Protein AF-A0A2C9LWA5-F1 (afdb_monomer_lite)

pLDDT: mean 80.56, std 20.12, range [30.98, 97.69]

Radius of gyration: 19.28 Å; chains: 1; bounding box: 45×42×67 Å

Secondary structure (DSSP, 8-state):
------------TTHHHHHHHHHHHHHHHHH-TT--HHHHHHH-TTS-HHHHHHHHHHHHHHHHS---TTSPPTHHHHTTHHHHHHHHHHHHHHHHHHHHTT---------S-S-SHHHHHHHHHHHHHHHHHHHHHHHH-HHHHH--TT--HHHHHHHHHHHHHHHHHHHT-TT-HHHHHHHH-

Organism: Biomphalaria glabrata (NCBI:txid6526)

Structure (mmCIF, N/CA/C/O backbone):
data_AF-A0A2C9LWA5-F1
#
_entry.id   AF-A0A2C9LWA5-F1
#
loop_
_atom_site.group_PDB
_atom_site.id
_atom_site.type_symbol
_atom_site.label_atom_id
_atom_site.label_alt_id
_atom_site.label_comp_id
_atom_site.label_asym_id
_atom_site.label_entity_id
_atom_site.label_seq_id
_atom_site.pdbx_PDB_ins_code
_atom_site.Cartn_x
_atom_site.Cartn_y
_atom_site.Cartn_z
_atom_site.occupancy
_atom_site.B_iso_or_equiv
_atom_site.auth_seq_id
_atom_site.auth_comp_id
_atom_site.auth_asym_id
_atom_site.auth_atom_id
_atom_site.pdbx_PDB_model_num
ATOM 1 N N . MET A 1 1 ? -8.839 -7.187 -39.872 1.00 33.75 1 MET A N 1
ATOM 2 C CA . MET A 1 1 ? -8.701 -5.792 -39.398 1.00 33.75 1 MET A CA 1
ATOM 3 C C . MET A 1 1 ? -9.493 -5.657 -38.113 1.00 33.75 1 MET A C 1
ATOM 5 O O . MET A 1 1 ? -10.688 -5.922 -38.116 1.00 33.75 1 MET A O 1
ATOM 9 N N . ALA A 1 2 ? -8.786 -5.417 -37.011 1.00 31.48 2 ALA A N 1
ATOM 10 C CA . ALA A 1 2 ? -9.316 -5.485 -35.656 1.00 31.48 2 ALA A CA 1
ATOM 11 C C . ALA A 1 2 ? -10.256 -4.311 -35.344 1.00 31.48 2 ALA A C 1
ATOM 13 O O . ALA A 1 2 ? -10.046 -3.185 -35.784 1.00 31.48 2 ALA A O 1
ATOM 14 N N . ASN A 1 3 ? -11.299 -4.634 -34.588 1.00 30.98 3 ASN A N 1
ATOM 15 C CA . ASN A 1 3 ? -12.428 -3.797 -34.212 1.00 30.98 3 ASN A CA 1
ATOM 16 C C . ASN A 1 3 ? -12.029 -2.914 -33.013 1.00 30.98 3 ASN A C 1
ATOM 18 O O . ASN A 1 3 ? -12.022 -3.383 -31.878 1.00 30.98 3 ASN A O 1
ATOM 22 N N . SER A 1 4 ? -11.681 -1.648 -33.239 1.00 36.31 4 SER A N 1
ATOM 23 C CA . SER A 1 4 ? -11.477 -0.655 -32.177 1.00 36.31 4 SER A CA 1
ATOM 24 C C . SER A 1 4 ? -12.795 0.054 -31.850 1.00 36.31 4 SER A C 1
ATOM 26 O O . SER A 1 4 ? -12.988 1.233 -32.131 1.00 36.31 4 SER A O 1
ATOM 28 N N . LYS A 1 5 ? -13.721 -0.669 -31.210 1.00 35.06 5 LYS A N 1
ATOM 29 C CA . LYS A 1 5 ? -14.805 -0.032 -30.451 1.00 35.06 5 LYS A CA 1
ATOM 30 C C . LYS A 1 5 ? -14.264 0.347 -29.075 1.00 35.06 5 LYS A C 1
ATOM 32 O O . LYS A 1 5 ? -14.350 -0.424 -28.125 1.00 35.06 5 LYS A O 1
ATOM 37 N N . LEU A 1 6 ? -13.672 1.539 -28.998 1.00 32.84 6 LEU A N 1
ATOM 38 C CA . LEU A 1 6 ? -13.441 2.246 -27.741 1.00 32.84 6 LEU A CA 1
ATOM 39 C C . LEU A 1 6 ? -14.805 2.470 -27.077 1.00 32.84 6 LEU A C 1
ATOM 41 O O . LEU A 1 6 ? -15.623 3.258 -27.549 1.00 32.84 6 LEU A O 1
ATOM 45 N N . PHE A 1 7 ? -15.066 1.715 -26.012 1.00 36.50 7 PHE A N 1
ATOM 46 C CA . PHE A 1 7 ? -16.226 1.883 -25.148 1.00 36.50 7 PHE A CA 1
ATOM 47 C C . PHE A 1 7 ? -16.114 3.219 -24.403 1.00 36.50 7 PHE A C 1
ATOM 49 O O . PHE A 1 7 ? -15.592 3.292 -23.297 1.00 36.50 7 PHE A O 1
ATOM 56 N N . LEU A 1 8 ? -16.627 4.285 -25.012 1.00 46.03 8 LEU A N 1
ATOM 57 C CA . LEU A 1 8 ? -17.006 5.506 -24.310 1.00 46.03 8 LEU A CA 1
ATOM 58 C C . LEU A 1 8 ? -18.378 5.263 -23.671 1.00 46.03 8 LEU A C 1
ATOM 60 O O . LEU A 1 8 ? -19.398 5.269 -24.363 1.00 46.03 8 LEU A O 1
ATOM 64 N N . LYS A 1 9 ? -18.421 5.019 -22.358 1.00 37.00 9 LYS A N 1
ATOM 65 C CA . LYS A 1 9 ? -19.678 4.958 -21.601 1.00 37.00 9 LYS A CA 1
ATOM 66 C C . LYS A 1 9 ? -19.566 5.709 -20.275 1.00 37.00 9 LYS A C 1
ATOM 68 O O . LYS A 1 9 ? -19.108 5.126 -19.310 1.00 37.00 9 LYS A O 1
ATOM 73 N N . GLY A 1 10 ? -20.078 6.947 -20.294 1.00 34.25 10 GLY A N 1
ATOM 74 C CA . GLY A 1 10 ? -20.896 7.617 -19.264 1.00 34.25 10 GLY A CA 1
ATOM 75 C C . GLY A 1 10 ? -20.340 7.816 -17.839 1.00 34.25 10 GLY A C 1
ATOM 76 O O . GLY A 1 10 ? -19.573 7.003 -17.349 1.00 34.25 10 GLY A O 1
ATOM 77 N N . PRO A 1 11 ? -20.765 8.879 -17.126 1.00 40.34 11 PRO A N 1
ATOM 78 C CA . PRO A 1 11 ? -20.136 9.329 -15.888 1.00 40.34 11 PRO A CA 1
ATOM 79 C C . PRO A 1 11 ? -20.491 8.417 -14.704 1.00 40.34 11 PRO A C 1
ATOM 81 O O . PRO A 1 11 ? -21.537 8.562 -14.077 1.00 40.34 11 PRO A O 1
ATOM 84 N N . GLY A 1 12 ? -19.584 7.498 -14.381 1.00 41.00 12 GLY A N 1
ATOM 85 C CA . GLY A 1 12 ? -19.463 6.854 -13.072 1.00 41.00 12 GLY A CA 1
ATOM 86 C C . GLY A 1 12 ? -18.219 7.383 -12.355 1.00 41.00 12 GLY A C 1
ATOM 87 O O . GLY A 1 12 ? -17.298 6.617 -12.100 1.00 41.00 12 GLY A O 1
ATOM 88 N N . VAL A 1 13 ? -18.193 8.694 -12.082 1.00 46.22 13 VAL A N 1
ATOM 89 C CA . VAL A 1 13 ? -17.037 9.560 -11.700 1.00 46.22 13 VAL A CA 1
ATOM 90 C C . VAL A 1 13 ? -16.391 9.222 -10.333 1.00 46.22 13 VAL A C 1
ATOM 92 O O . VAL A 1 13 ? -15.672 10.010 -9.736 1.00 46.22 13 VAL A O 1
ATOM 95 N N . GLY A 1 14 ? -16.675 8.046 -9.777 1.00 56.12 14 GLY A N 1
ATOM 96 C CA . GLY A 1 14 ? -16.082 7.586 -8.522 1.00 56.12 14 GLY A CA 1
ATOM 97 C C . GLY A 1 14 ? -15.088 6.459 -8.750 1.00 56.12 14 GLY A C 1
ATOM 98 O O . GLY A 1 14 ? -13.904 6.613 -8.505 1.00 56.12 14 GLY A O 1
ATOM 99 N N . THR A 1 15 ? -15.573 5.303 -9.200 1.00 57.12 15 THR A N 1
ATOM 100 C CA . THR A 1 15 ? -14.810 4.045 -9.197 1.00 57.12 15 THR A CA 1
ATOM 101 C C . THR A 1 15 ? -14.020 3.783 -10.476 1.00 57.12 15 THR A C 1
ATOM 103 O O . THR A 1 15 ? -12.902 3.286 -10.383 1.00 57.12 15 THR A O 1
ATOM 106 N N . GLN A 1 16 ? -14.542 4.161 -11.651 1.00 60.94 16 GLN A N 1
ATOM 107 C CA . GLN A 1 16 ? -13.829 3.976 -12.927 1.00 60.94 16 GLN A CA 1
ATOM 108 C C . GLN A 1 16 ? -12.529 4.781 -12.999 1.00 60.94 16 GLN A C 1
ATOM 110 O O . GLN A 1 16 ? -11.557 4.329 -13.603 1.00 60.94 16 GLN A O 1
ATOM 115 N N . ASP A 1 17 ? -12.497 5.947 -12.354 1.00 81.69 17 ASP A N 1
ATOM 116 C CA . ASP A 1 17 ? -11.309 6.791 -12.337 1.00 81.69 17 ASP A CA 1
ATOM 117 C C . ASP A 1 17 ? -10.190 6.130 -11.513 1.00 81.69 17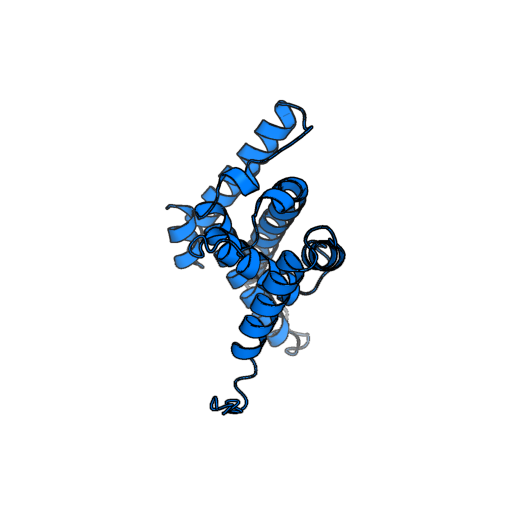 ASP A C 1
ATOM 119 O O . ASP A 1 17 ? -9.044 6.082 -11.958 1.00 81.69 17 ASP A O 1
ATOM 123 N N . TYR A 1 18 ? -10.509 5.522 -10.361 1.00 87.44 18 TYR A N 1
ATOM 124 C CA . TYR A 1 18 ? -9.512 4.818 -9.543 1.00 87.44 18 TYR A CA 1
ATOM 125 C C . TYR A 1 18 ? -8.882 3.626 -10.260 1.00 87.44 18 TYR A C 1
ATOM 127 O O . TYR A 1 18 ? -7.664 3.473 -10.181 1.00 87.44 18 TYR A O 1
ATOM 135 N N . ASP A 1 19 ? -9.665 2.820 -10.982 1.00 91.19 19 ASP A N 1
ATOM 136 C CA . ASP A 1 19 ? -9.131 1.689 -11.751 1.00 91.19 19 ASP A CA 1
ATOM 137 C C . ASP A 1 19 ? -8.131 2.160 -12.814 1.00 91.19 19 ASP A C 1
ATOM 139 O O . ASP A 1 19 ? -7.043 1.592 -12.934 1.00 91.19 19 ASP A O 1
ATOM 143 N N . LEU A 1 20 ? -8.440 3.262 -13.508 1.00 93.69 20 LEU A N 1
ATOM 144 C CA . LEU A 1 20 ? -7.529 3.879 -14.471 1.00 93.69 20 LEU A CA 1
ATOM 145 C C . LEU A 1 20 ? -6.237 4.373 -13.802 1.00 93.69 20 LEU A C 1
ATOM 147 O O . LEU A 1 20 ? -5.149 4.163 -14.340 1.00 93.69 20 LEU A O 1
ATOM 151 N N . TYR A 1 21 ? -6.323 5.010 -12.631 1.00 94.00 21 TYR A N 1
ATOM 152 C CA . TYR A 1 21 ? -5.132 5.449 -11.895 1.00 94.00 21 TYR A CA 1
ATOM 153 C C . TYR A 1 21 ? -4.291 4.272 -11.391 1.00 94.00 21 TYR A C 1
ATOM 155 O O . TYR A 1 21 ? -3.061 4.344 -11.428 1.00 94.00 21 TYR A O 1
ATOM 163 N N . ILE A 1 22 ? -4.928 3.178 -10.968 1.00 95.31 22 ILE A N 1
ATOM 164 C CA . ILE A 1 22 ? -4.253 1.937 -10.573 1.00 95.31 22 ILE A CA 1
ATOM 165 C C . ILE A 1 22 ? -3.541 1.321 -11.784 1.00 95.31 22 ILE A C 1
ATOM 167 O O . ILE A 1 22 ? -2.352 1.012 -11.697 1.00 95.31 22 ILE A O 1
ATOM 171 N N . ASP A 1 23 ? -4.224 1.192 -12.924 1.00 93.00 23 ASP A N 1
ATOM 172 C CA . ASP A 1 23 ? -3.640 0.712 -14.184 1.00 93.00 23 ASP A CA 1
ATOM 173 C C . ASP A 1 23 ? -2.462 1.581 -14.634 1.00 93.00 23 ASP A C 1
ATOM 175 O O . ASP A 1 23 ? -1.420 1.063 -15.053 1.00 93.00 23 ASP A O 1
ATOM 179 N N . CYS A 1 24 ? -2.601 2.901 -14.505 1.00 93.31 24 CYS A N 1
ATOM 180 C CA . CYS A 1 24 ? -1.549 3.863 -14.804 1.00 93.31 24 CYS A CA 1
ATOM 181 C C . CYS A 1 24 ? -0.339 3.658 -13.887 1.00 93.31 24 CYS A C 1
ATOM 183 O O . CYS A 1 24 ? 0.782 3.536 -14.379 1.00 93.31 24 CYS A O 1
ATOM 185 N N . PHE A 1 25 ? -0.545 3.526 -12.573 1.00 94.69 25 PHE A N 1
ATOM 186 C CA . PHE A 1 25 ? 0.541 3.285 -11.623 1.00 94.69 25 PHE A CA 1
ATOM 187 C C . PHE A 1 25 ? 1.291 1.987 -11.942 1.00 94.69 25 PHE A C 1
ATOM 189 O O . PHE A 1 25 ? 2.519 1.994 -12.042 1.00 94.69 25 PHE A O 1
ATOM 196 N N . VAL A 1 26 ? 0.570 0.879 -12.147 1.00 93.56 26 VAL A N 1
ATOM 197 C CA . VAL A 1 26 ? 1.176 -0.418 -12.496 1.00 93.56 26 VAL A CA 1
ATOM 198 C C . VAL A 1 26 ? 1.953 -0.318 -13.811 1.00 93.56 26 VAL A C 1
ATOM 200 O O . VAL A 1 26 ? 3.059 -0.851 -13.920 1.00 93.56 26 VAL A O 1
ATOM 203 N N . SER A 1 27 ? 1.413 0.404 -14.795 1.00 91.94 27 SER A N 1
ATOM 204 C CA . SER A 1 27 ? 2.078 0.638 -16.080 1.00 91.94 27 SER A CA 1
ATOM 205 C C . SER A 1 27 ? 3.360 1.456 -15.920 1.00 91.94 27 SER A C 1
ATOM 207 O O . SER A 1 27 ? 4.395 1.059 -16.451 1.00 91.94 27 SER A O 1
ATOM 209 N N . CYS A 1 28 ? 3.336 2.543 -15.145 1.00 90.88 28 CYS A N 1
ATOM 210 C CA . CYS A 1 28 ? 4.520 3.346 -14.827 1.00 90.88 28 CYS A CA 1
ATOM 211 C C . CYS A 1 28 ? 5.584 2.513 -14.104 1.00 90.88 28 CYS A C 1
ATOM 213 O O . CYS A 1 28 ? 6.757 2.549 -14.465 1.00 90.88 28 CYS A O 1
ATOM 215 N N . PHE A 1 29 ? 5.172 1.701 -13.132 1.00 90.62 29 PHE A N 1
ATOM 216 C CA . PHE A 1 29 ? 6.074 0.827 -12.390 1.00 90.62 29 PHE A CA 1
ATOM 217 C C . PHE A 1 29 ? 6.709 -0.253 -13.283 1.00 90.62 29 PHE A C 1
ATOM 219 O O . PHE A 1 29 ? 7.866 -0.621 -13.099 1.00 90.62 29 PHE A O 1
ATOM 226 N N . ARG A 1 30 ? 5.977 -0.725 -14.299 1.00 89.25 30 ARG A N 1
ATOM 227 C CA . ARG A 1 30 ? 6.470 -1.676 -15.302 1.00 89.25 30 ARG A CA 1
ATOM 228 C C . ARG A 1 30 ? 7.420 -1.039 -16.320 1.00 89.25 30 ARG A C 1
ATOM 230 O O . ARG A 1 30 ? 8.431 -1.646 -16.654 1.00 89.25 30 ARG A O 1
ATOM 237 N N . ILE A 1 31 ? 7.078 0.132 -16.859 1.00 90.44 31 ILE A N 1
ATOM 238 C CA . ILE A 1 31 ? 7.835 0.784 -17.944 1.00 90.44 31 ILE A CA 1
ATOM 239 C C . ILE A 1 31 ? 9.087 1.472 -17.394 1.00 90.44 31 ILE A C 1
ATOM 241 O O . ILE A 1 31 ? 10.145 1.425 -18.017 1.00 90.44 31 ILE A O 1
ATOM 245 N N . THR A 1 32 ? 8.983 2.092 -16.218 1.00 86.81 32 THR A N 1
ATOM 246 C CA . THR A 1 32 ? 10.071 2.844 -15.587 1.00 86.81 32 THR A CA 1
ATOM 247 C C . THR A 1 32 ? 10.312 2.376 -14.145 1.00 86.81 32 THR A C 1
ATOM 249 O O . THR A 1 32 ? 10.140 3.164 -13.218 1.00 86.81 32 THR A O 1
ATOM 252 N N . PRO A 1 33 ? 10.751 1.121 -13.922 1.00 81.50 33 PRO A N 1
ATOM 253 C CA . PRO A 1 33 ? 10.892 0.539 -12.579 1.00 81.50 33 PRO A CA 1
ATOM 254 C C . PRO A 1 33 ? 11.879 1.290 -11.674 1.00 81.50 33 PRO A C 1
ATOM 256 O O . PRO A 1 33 ? 11.752 1.285 -10.453 1.00 81.50 33 PRO A O 1
ATOM 259 N N . HIS A 1 34 ? 12.871 1.960 -12.262 1.00 82.81 34 HIS A N 1
ATOM 260 C CA . HIS A 1 34 ? 13.856 2.747 -11.517 1.00 82.81 34 HIS A CA 1
ATOM 261 C C . HIS A 1 34 ? 13.428 4.205 -11.298 1.00 82.81 34 HIS A C 1
ATOM 263 O O . HIS A 1 34 ? 14.016 4.893 -10.460 1.00 82.81 34 HIS A O 1
ATOM 269 N N . ASN A 1 35 ? 12.400 4.676 -12.015 1.00 86.94 35 ASN A N 1
ATOM 270 C CA . ASN A 1 35 ? 11.826 5.991 -11.776 1.00 86.94 35 ASN A CA 1
ATOM 271 C C . ASN A 1 35 ? 10.854 5.902 -10.595 1.00 86.94 35 ASN A C 1
ATOM 273 O O . ASN A 1 35 ? 9.729 5.423 -10.713 1.00 86.94 35 ASN A O 1
ATOM 277 N N . ASN A 1 36 ? 11.315 6.376 -9.442 1.00 87.00 36 ASN A N 1
ATOM 278 C CA . ASN A 1 36 ? 10.581 6.291 -8.186 1.00 87.00 36 ASN A CA 1
ATOM 279 C C . ASN A 1 36 ? 9.798 7.570 -7.855 1.00 87.00 36 ASN A C 1
ATOM 281 O O . ASN A 1 36 ? 9.313 7.694 -6.734 1.00 87.00 36 ASN A O 1
ATOM 285 N N . ASP A 1 37 ? 9.678 8.534 -8.768 1.00 90.12 37 ASP A N 1
ATOM 286 C CA . ASP A 1 37 ? 9.090 9.838 -8.437 1.00 90.12 37 ASP A CA 1
ATOM 287 C C . ASP A 1 37 ? 7.602 9.726 -8.091 1.00 90.12 37 ASP A C 1
ATOM 289 O O . ASP A 1 37 ? 7.168 10.232 -7.056 1.00 90.12 37 ASP A O 1
ATOM 293 N N . VAL A 1 38 ? 6.841 8.960 -8.879 1.00 90.38 38 VAL A N 1
ATOM 294 C CA . VAL A 1 38 ? 5.425 8.673 -8.588 1.00 90.38 38 VAL A CA 1
ATOM 295 C C . VAL A 1 38 ? 5.286 7.925 -7.259 1.00 90.38 38 VAL A C 1
ATOM 297 O O . VAL A 1 38 ? 4.448 8.276 -6.433 1.00 90.38 38 VAL A O 1
ATOM 300 N N . LEU A 1 39 ? 6.154 6.938 -7.011 1.00 92.31 39 LEU A N 1
ATOM 301 C CA . LEU A 1 39 ? 6.156 6.167 -5.768 1.00 92.31 39 LEU A CA 1
ATOM 302 C C . LEU A 1 39 ? 6.415 7.062 -4.545 1.00 92.31 39 LEU A C 1
ATOM 304 O O . LEU A 1 39 ? 5.686 6.969 -3.563 1.00 92.31 39 LEU A O 1
ATOM 308 N N . LYS A 1 40 ? 7.401 7.965 -4.614 1.00 93.19 40 LYS A N 1
ATOM 309 C CA . LYS A 1 40 ? 7.714 8.923 -3.538 1.00 93.19 40 LYS A CA 1
ATOM 310 C C . LYS A 1 40 ? 6.541 9.855 -3.246 1.00 93.19 40 LYS A C 1
ATOM 312 O O . LYS A 1 40 ? 6.244 10.107 -2.083 1.00 93.19 40 LYS A O 1
ATOM 317 N N . VAL A 1 41 ? 5.860 10.352 -4.283 1.00 94.25 41 VAL A N 1
ATOM 318 C CA . VAL A 1 41 ? 4.661 11.188 -4.113 1.00 94.25 41 VAL A CA 1
ATOM 319 C C . VAL A 1 41 ? 3.567 10.402 -3.399 1.00 94.25 41 VAL A C 1
ATOM 321 O O . VAL A 1 41 ? 2.995 10.894 -2.430 1.00 94.25 41 VAL A O 1
ATOM 324 N N . CYS A 1 42 ? 3.298 9.168 -3.823 1.00 94.44 42 CYS A N 1
ATOM 325 C CA . CYS A 1 42 ? 2.279 8.336 -3.192 1.00 94.44 42 CYS A CA 1
ATOM 326 C C . CYS A 1 42 ? 2.638 7.879 -1.768 1.00 94.44 42 CYS A C 1
ATOM 328 O O . CYS A 1 42 ? 1.728 7.601 -0.993 1.00 94.44 42 CYS A O 1
ATOM 330 N N . LEU A 1 43 ? 3.923 7.782 -1.416 1.00 94.75 43 LEU A N 1
ATOM 331 C CA . LEU A 1 43 ? 4.384 7.418 -0.069 1.00 94.75 43 LEU A CA 1
ATOM 332 C C . LEU A 1 43 ? 4.438 8.607 0.899 1.00 94.75 43 LEU A C 1
ATOM 334 O O . LEU A 1 43 ? 4.401 8.399 2.109 1.00 94.75 43 LEU A O 1
ATOM 338 N N . ASN A 1 44 ? 4.509 9.841 0.396 1.00 95.25 44 ASN A N 1
ATOM 339 C CA . ASN A 1 44 ? 4.591 11.036 1.232 1.00 95.25 44 ASN A CA 1
ATOM 340 C C . ASN A 1 44 ? 3.316 11.207 2.090 1.00 95.25 44 ASN A C 1
ATOM 342 O O . ASN A 1 44 ? 2.254 11.435 1.515 1.00 95.25 44 ASN A O 1
ATOM 346 N N . PRO A 1 45 ? 3.393 11.193 3.437 1.00 91.19 45 PRO A N 1
ATOM 347 C CA . PRO A 1 45 ? 2.221 11.288 4.320 1.00 91.19 45 PRO A CA 1
ATOM 348 C C . PRO A 1 45 ? 1.375 12.563 4.166 1.00 91.19 45 PRO A C 1
ATOM 350 O O . PRO A 1 45 ? 0.223 12.594 4.604 1.00 91.19 45 PRO A O 1
ATOM 353 N N . ALA A 1 46 ? 1.945 13.623 3.581 1.00 92.25 46 ALA A N 1
ATOM 354 C CA . ALA A 1 46 ? 1.250 14.879 3.295 1.00 92.25 46 ALA A CA 1
ATOM 355 C C . ALA A 1 46 ? 0.415 14.831 2.000 1.00 92.25 46 ALA A C 1
ATOM 357 O O . ALA A 1 46 ? -0.299 15.785 1.687 1.00 92.25 46 ALA A O 1
ATOM 358 N N . SER A 1 47 ? 0.516 13.748 1.230 1.00 93.31 47 SER A N 1
ATOM 359 C CA . SER A 1 47 ? -0.211 13.579 -0.021 1.00 93.31 47 SER A CA 1
ATOM 360 C C . SER A 1 47 ? -1.710 13.321 0.199 1.00 93.31 47 SER A C 1
ATOM 362 O O . SER A 1 47 ? -2.125 12.810 1.242 1.00 93.31 47 SER A O 1
ATOM 364 N N . PRO A 1 48 ? -2.560 13.642 -0.794 1.00 92.06 48 PRO A N 1
ATOM 365 C CA . PRO A 1 48 ? -3.972 13.277 -0.767 1.00 92.06 48 PRO A CA 1
ATOM 366 C C . PRO A 1 48 ? -4.205 11.769 -0.584 1.00 92.06 48 PRO A C 1
ATOM 368 O O . PRO A 1 48 ? -3.514 10.941 -1.181 1.00 92.06 48 PRO A O 1
ATOM 371 N N . SER A 1 49 ? -5.261 11.412 0.158 1.00 91.38 49 SER A N 1
ATOM 372 C CA . SER A 1 49 ? -5.675 10.022 0.428 1.00 91.38 49 SER A CA 1
ATOM 373 C C . SER A 1 49 ? -5.858 9.187 -0.844 1.00 91.38 49 SER A C 1
ATOM 375 O O . SER A 1 49 ? -5.519 8.007 -0.865 1.00 91.38 49 SER A O 1
ATOM 377 N N . MET A 1 50 ? -6.318 9.808 -1.929 1.00 92.62 50 MET A N 1
ATOM 378 C CA . MET A 1 50 ? -6.425 9.192 -3.252 1.00 92.62 50 MET A CA 1
ATOM 379 C C . MET A 1 50 ? -5.109 8.568 -3.737 1.00 92.62 50 MET A C 1
ATOM 381 O O . MET A 1 50 ? -5.119 7.455 -4.257 1.00 92.62 50 MET A O 1
ATOM 385 N N . TYR A 1 51 ? -3.969 9.238 -3.549 1.00 94.69 51 TYR A N 1
ATOM 386 C CA . TYR A 1 51 ? -2.676 8.709 -3.996 1.00 94.69 51 TYR A CA 1
ATOM 387 C C . TYR A 1 51 ? -2.229 7.512 -3.159 1.00 94.69 51 TYR A C 1
ATOM 389 O O . TYR A 1 51 ? -1.690 6.553 -3.710 1.00 94.69 51 TYR A O 1
ATOM 397 N N . HIS A 1 52 ? -2.507 7.531 -1.855 1.00 96.19 52 HIS A N 1
ATOM 398 C CA . HIS A 1 52 ? -2.281 6.384 -0.978 1.00 96.19 52 HIS A CA 1
ATOM 399 C C . HIS A 1 52 ? -3.159 5.197 -1.380 1.00 96.19 52 HIS A C 1
ATOM 401 O O . HIS A 1 52 ? -2.674 4.075 -1.495 1.00 96.19 52 HIS A O 1
ATOM 407 N N . TYR A 1 53 ? -4.438 5.448 -1.666 1.00 95.38 53 TYR A N 1
ATOM 408 C CA . TYR A 1 53 ? -5.370 4.417 -2.110 1.00 95.38 53 TYR A CA 1
ATOM 409 C C . TYR A 1 53 ? -4.910 3.744 -3.410 1.00 95.38 53 TYR A C 1
ATOM 411 O O . TYR A 1 53 ? -4.843 2.513 -3.467 1.00 95.38 53 TYR A O 1
ATOM 419 N N . VAL A 1 54 ? -4.549 4.543 -4.424 1.00 95.81 54 VAL A N 1
ATOM 420 C CA . VAL A 1 54 ? -4.045 4.051 -5.717 1.00 95.81 54 VAL A CA 1
ATOM 421 C C . VAL A 1 54 ? -2.774 3.229 -5.527 1.00 95.81 54 VAL A C 1
ATOM 423 O O . VAL A 1 54 ? -2.682 2.131 -6.071 1.00 95.81 54 VAL A O 1
ATOM 426 N N . LEU A 1 55 ? -1.826 3.713 -4.718 1.00 96.75 55 LEU A N 1
ATOM 427 C CA . LEU A 1 55 ? -0.586 2.996 -4.434 1.00 96.75 55 LEU A CA 1
ATOM 428 C C . LEU A 1 55 ? -0.855 1.620 -3.830 1.00 96.75 55 LEU A C 1
ATOM 430 O O . LEU A 1 55 ? -0.396 0.618 -4.368 1.00 96.75 55 LEU A O 1
ATOM 434 N N . VAL A 1 56 ? -1.600 1.554 -2.727 1.00 97.38 56 VAL A N 1
ATOM 435 C CA . VAL A 1 56 ? -1.808 0.295 -1.997 1.00 97.38 56 VAL A CA 1
ATOM 436 C C . VAL A 1 56 ? -2.545 -0.727 -2.868 1.00 97.38 56 VAL A C 1
ATOM 438 O O . VAL A 1 56 ? -2.158 -1.896 -2.906 1.00 97.38 56 VAL A O 1
ATOM 441 N N . ASN A 1 57 ? -3.550 -0.286 -3.632 1.00 97.00 57 ASN A N 1
ATOM 442 C CA . ASN A 1 57 ? -4.263 -1.146 -4.579 1.00 97.00 57 ASN A CA 1
ATOM 443 C C . ASN A 1 57 ? -3.362 -1.634 -5.717 1.00 97.00 57 ASN A C 1
ATOM 445 O O . ASN A 1 57 ? -3.384 -2.819 -6.055 1.00 97.00 57 ASN A O 1
ATOM 449 N N . ALA A 1 58 ? -2.545 -0.750 -6.293 1.00 95.94 58 ALA A N 1
ATOM 450 C CA . ALA A 1 58 ? -1.604 -1.117 -7.342 1.00 95.94 58 ALA A CA 1
ATOM 451 C C . ALA A 1 58 ? -0.574 -2.137 -6.842 1.00 95.94 58 ALA A C 1
ATOM 453 O O . ALA A 1 58 ? -0.351 -3.145 -7.507 1.00 95.94 58 ALA A O 1
ATOM 454 N N . LEU A 1 59 ? -0.006 -1.939 -5.648 1.00 96.50 59 LEU A N 1
ATOM 455 C CA . LEU A 1 59 ? 0.925 -2.890 -5.035 1.00 96.50 59 LEU A CA 1
ATOM 456 C C . LEU A 1 59 ? 0.270 -4.248 -4.776 1.00 96.50 59 LEU A C 1
ATOM 458 O O . LEU A 1 59 ? 0.830 -5.282 -5.140 1.00 96.50 59 LEU A O 1
ATOM 462 N N . HIS A 1 60 ? -0.943 -4.254 -4.219 1.00 96.81 60 HIS A N 1
ATOM 463 C CA . HIS A 1 60 ? -1.691 -5.488 -3.996 1.00 96.81 60 HIS A CA 1
ATOM 464 C C . HIS A 1 60 ? -1.941 -6.225 -5.318 1.00 96.81 60 HIS A C 1
ATOM 466 O O . HIS A 1 60 ? -1.766 -7.441 -5.403 1.00 96.81 60 HIS A O 1
ATOM 472 N N . ARG A 1 61 ? -2.299 -5.498 -6.381 1.00 95.12 61 ARG A N 1
ATOM 473 C CA . ARG A 1 61 ? -2.486 -6.063 -7.721 1.00 95.12 61 ARG A CA 1
ATOM 474 C C . ARG A 1 61 ? -1.184 -6.615 -8.301 1.00 95.12 61 ARG A C 1
ATOM 476 O O . ARG A 1 61 ? -1.207 -7.682 -8.904 1.00 95.12 61 ARG A O 1
ATOM 483 N N . ILE A 1 62 ? -0.054 -5.941 -8.095 1.00 94.00 62 ILE A N 1
ATOM 484 C CA . ILE A 1 62 ? 1.261 -6.432 -8.529 1.00 94.00 62 ILE A CA 1
ATOM 485 C C . ILE A 1 62 ? 1.576 -7.788 -7.881 1.00 94.00 62 ILE A C 1
ATOM 487 O O . ILE A 1 62 ? 2.049 -8.684 -8.573 1.00 94.00 62 ILE A O 1
ATOM 491 N N . ILE A 1 63 ? 1.265 -7.954 -6.593 1.00 94.31 63 ILE A N 1
ATOM 492 C CA . ILE A 1 63 ? 1.533 -9.186 -5.831 1.00 94.31 63 ILE A CA 1
ATOM 493 C C . ILE A 1 63 ? 0.57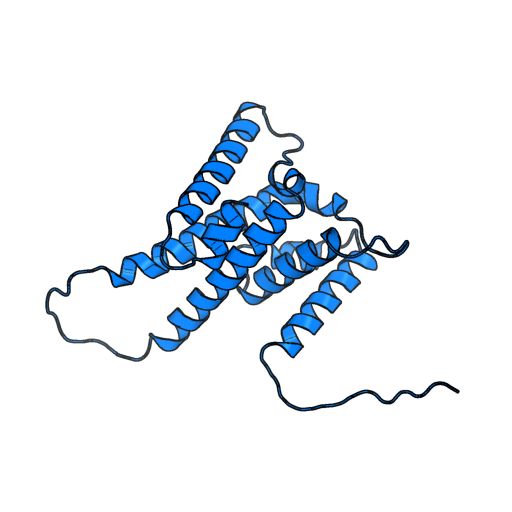2 -10.320 -6.202 1.00 94.31 63 ILE A C 1
ATOM 495 O O . ILE A 1 63 ? 0.989 -11.469 -6.324 1.00 94.31 63 ILE A O 1
ATOM 499 N N . THR A 1 64 ? -0.715 -10.009 -6.362 1.00 93.81 64 THR A N 1
ATOM 500 C CA . THR A 1 64 ? -1.774 -11.025 -6.496 1.00 93.81 64 THR A CA 1
ATOM 501 C C . THR A 1 64 ? -2.066 -11.447 -7.930 1.00 93.81 64 THR A C 1
ATOM 503 O O . THR A 1 64 ? -2.659 -12.508 -8.134 1.00 93.81 64 THR A O 1
ATOM 506 N N . GLN A 1 65 ? -1.678 -10.659 -8.939 1.00 88.81 65 GLN A N 1
ATOM 507 C CA . GLN A 1 65 ? -1.931 -11.051 -10.322 1.00 88.81 65 GLN A CA 1
ATOM 508 C C . GLN A 1 65 ? -1.074 -12.250 -10.764 1.00 88.81 65 GLN A C 1
ATOM 510 O O . GLN A 1 65 ? 0.092 -12.362 -10.375 1.00 88.81 65 GLN A O 1
ATOM 515 N N . PRO A 1 66 ? -1.630 -13.146 -11.609 1.00 77.88 66 PRO A N 1
ATOM 516 C CA . PRO A 1 66 ? -0.896 -14.285 -12.148 1.00 77.88 66 PRO A CA 1
ATOM 517 C C . PRO A 1 66 ? 0.395 -13.846 -12.840 1.00 77.88 66 PRO A C 1
ATOM 519 O O . PRO A 1 66 ? 0.407 -12.864 -13.583 1.00 77.88 66 PRO A O 1
ATOM 522 N N . ARG A 1 67 ? 1.479 -14.597 -12.618 1.00 72.44 67 ARG A N 1
ATOM 523 C CA . ARG A 1 67 ? 2.817 -14.271 -13.127 1.00 72.44 67 ARG A CA 1
ATOM 524 C C . ARG A 1 67 ? 2.872 -14.377 -14.649 1.00 72.44 67 ARG A C 1
ATOM 526 O O . ARG A 1 67 ? 3.206 -15.419 -15.206 1.00 72.44 67 ARG A O 1
ATOM 533 N N . LEU A 1 68 ? 2.560 -13.275 -15.317 1.00 83.69 68 LEU A N 1
ATOM 534 C CA . LEU A 1 68 ? 2.875 -13.080 -16.723 1.00 83.69 68 LEU A CA 1
ATOM 535 C C . LEU A 1 68 ? 4.353 -12.671 -16.838 1.00 83.69 68 LEU A C 1
ATOM 537 O O . LEU A 1 68 ? 4.830 -11.916 -15.990 1.00 83.69 68 LEU A O 1
ATOM 541 N N . PRO A 1 69 ? 5.091 -13.101 -17.881 1.00 84.62 69 PRO A N 1
ATOM 542 C CA . PRO A 1 69 ? 6.520 -12.789 -18.025 1.00 84.62 69 PRO A CA 1
ATOM 543 C C . PRO A 1 69 ? 6.848 -11.290 -18.038 1.00 84.62 69 PRO A C 1
ATOM 545 O O . PRO A 1 69 ? 7.971 -10.889 -17.761 1.00 84.62 69 PRO A O 1
ATOM 548 N N . TRP A 1 70 ? 5.866 -10.461 -18.391 1.00 83.50 70 TRP A N 1
ATOM 549 C CA . TRP A 1 70 ? 5.980 -9.010 -18.493 1.00 83.50 70 TRP A CA 1
ATOM 550 C C . TRP A 1 70 ? 5.407 -8.259 -17.284 1.00 83.50 70 TRP A C 1
ATOM 552 O O . TRP A 1 70 ? 5.384 -7.025 -17.303 1.00 83.50 70 TRP A O 1
ATOM 562 N N . TRP A 1 71 ? 4.902 -8.977 -16.280 1.00 89.50 71 TRP A N 1
ATOM 563 C CA . TRP A 1 71 ? 4.323 -8.391 -15.077 1.00 89.50 71 TRP A CA 1
ATOM 564 C C . TRP A 1 71 ? 5.431 -7.839 -14.165 1.00 89.50 71 TRP A C 1
ATOM 566 O O . TRP A 1 71 ? 6.466 -8.494 -14.016 1.00 89.50 71 TRP A O 1
ATOM 576 N N . PRO A 1 72 ? 5.273 -6.640 -13.573 1.00 88.75 72 PRO A N 1
ATOM 577 C CA . PRO A 1 72 ? 6.304 -6.073 -12.713 1.00 88.75 72 PRO A CA 1
ATOM 578 C C . PRO A 1 72 ? 6.540 -6.916 -11.454 1.00 88.75 72 PRO A C 1
ATOM 580 O O . PRO A 1 72 ? 5.638 -7.576 -10.941 1.00 88.75 72 PRO A O 1
ATOM 583 N N . HIS A 1 73 ? 7.761 -6.848 -10.927 1.00 87.81 73 HIS A N 1
ATOM 584 C CA . HIS A 1 73 ? 8.151 -7.564 -9.717 1.00 87.81 73 HIS A CA 1
ATOM 585 C C . HIS A 1 73 ? 8.127 -6.639 -8.493 1.00 87.81 73 HIS A C 1
ATOM 587 O O . HIS A 1 73 ? 8.648 -5.525 -8.539 1.00 87.81 73 HIS A O 1
ATOM 593 N N . ILE A 1 74 ? 7.575 -7.115 -7.371 1.00 91.44 74 ILE A N 1
ATOM 594 C CA . ILE A 1 74 ? 7.414 -6.319 -6.141 1.00 91.44 74 ILE A CA 1
ATOM 595 C C . ILE A 1 74 ? 8.745 -5.960 -5.459 1.00 91.44 74 ILE A C 1
ATOM 597 O O . ILE A 1 74 ? 8.785 -5.089 -4.595 1.00 91.44 74 ILE A O 1
ATOM 601 N N . SER A 1 75 ? 9.858 -6.583 -5.862 1.00 90.06 75 SER A N 1
ATOM 602 C CA . SER A 1 75 ? 11.139 -6.489 -5.145 1.00 90.06 75 SER A CA 1
ATOM 603 C C . SER A 1 75 ? 11.651 -5.069 -4.914 1.00 90.06 75 SER A C 1
ATOM 605 O O . SER A 1 75 ? 12.299 -4.807 -3.904 1.00 90.06 75 SER A O 1
ATOM 607 N N . LEU A 1 76 ? 11.352 -4.143 -5.823 1.00 88.00 76 LEU A N 1
ATOM 608 C CA . LEU A 1 76 ? 11.783 -2.747 -5.715 1.00 88.00 76 LEU A CA 1
ATOM 609 C C . LEU A 1 76 ? 11.129 -2.036 -4.518 1.00 88.00 76 LEU A C 1
ATOM 611 O O . LEU A 1 76 ? 11.712 -1.112 -3.949 1.00 88.00 76 LEU A O 1
ATOM 615 N N . ILE A 1 77 ? 9.957 -2.510 -4.088 1.00 92.44 77 ILE A N 1
ATOM 616 C CA . ILE A 1 77 ? 9.193 -1.947 -2.974 1.00 92.44 77 ILE A CA 1
ATOM 617 C C . ILE A 1 77 ? 9.739 -2.393 -1.614 1.00 92.44 77 ILE A C 1
ATOM 619 O O . ILE A 1 77 ? 9.540 -1.676 -0.637 1.00 92.44 77 ILE A O 1
ATOM 623 N N . TYR A 1 78 ? 10.501 -3.491 -1.517 1.00 92.00 78 TYR A N 1
ATOM 624 C CA . TYR A 1 78 ? 11.114 -3.899 -0.241 1.00 92.00 78 TYR A CA 1
ATOM 625 C C . TYR A 1 78 ? 11.998 -2.789 0.346 1.00 92.00 78 TYR A C 1
ATOM 627 O O . TYR A 1 78 ? 11.936 -2.516 1.544 1.00 92.00 78 TYR A O 1
ATOM 635 N N . SER A 1 79 ? 12.714 -2.041 -0.502 1.00 90.94 79 SER A N 1
ATOM 636 C CA . SER A 1 79 ? 13.501 -0.870 -0.076 1.00 90.94 79 SER A CA 1
ATOM 637 C C . SER A 1 79 ? 12.661 0.259 0.554 1.00 90.94 79 SER A C 1
ATOM 639 O O . SER A 1 79 ? 13.199 1.147 1.214 1.00 90.94 79 SER A O 1
ATOM 641 N N . LYS A 1 80 ? 11.335 0.216 0.371 1.00 92.75 80 LYS A N 1
ATOM 642 C CA . LYS A 1 80 ? 10.325 1.180 0.830 1.00 92.75 80 LYS A CA 1
ATOM 643 C C . LYS A 1 80 ? 9.396 0.627 1.912 1.00 92.75 80 LYS A C 1
ATOM 645 O O . LYS A 1 80 ? 8.466 1.313 2.329 1.00 92.75 80 LYS A O 1
ATOM 650 N N . ALA A 1 81 ? 9.690 -0.559 2.443 1.00 93.56 81 ALA A N 1
ATOM 651 C CA . ALA A 1 81 ? 8.916 -1.203 3.503 1.00 93.56 81 ALA A CA 1
ATOM 652 C C . ALA A 1 81 ? 8.740 -0.334 4.763 1.00 93.56 81 ALA A C 1
ATOM 654 O O . ALA A 1 81 ? 7.705 -0.382 5.422 1.00 93.56 81 ALA A O 1
ATOM 655 N N . GLY A 1 82 ? 9.741 0.480 5.118 1.00 93.88 82 GLY A N 1
ATOM 656 C CA . GLY A 1 82 ? 9.630 1.421 6.239 1.00 93.88 82 GLY A CA 1
ATOM 657 C C . GLY A 1 82 ? 8.567 2.501 6.010 1.00 93.88 82 GLY A C 1
ATOM 658 O O . GLY A 1 82 ? 7.752 2.757 6.889 1.00 93.88 82 GLY A O 1
ATOM 659 N N . GLU A 1 83 ? 8.535 3.088 4.813 1.00 95.06 83 GLU A N 1
ATOM 660 C CA . GLU A 1 83 ? 7.567 4.129 4.441 1.00 95.06 83 GLU A CA 1
ATOM 661 C C . GLU A 1 83 ? 6.137 3.558 4.389 1.00 95.06 83 GLU A C 1
ATOM 663 O O . GLU A 1 83 ? 5.197 4.193 4.865 1.00 95.06 83 GLU A O 1
ATOM 668 N N . LEU A 1 84 ? 5.974 2.319 3.908 1.00 96.19 84 LEU A N 1
ATOM 669 C CA . LEU A 1 84 ? 4.687 1.615 3.929 1.00 96.19 84 LEU A CA 1
ATOM 670 C C . LEU A 1 84 ? 4.193 1.306 5.349 1.00 96.19 84 LEU A C 1
ATOM 672 O O . LEU A 1 84 ? 3.006 1.469 5.633 1.00 96.19 84 LEU A O 1
ATOM 676 N N . ARG A 1 85 ? 5.087 0.902 6.260 1.00 95.69 85 ARG A N 1
ATOM 677 C CA . ARG A 1 85 ? 4.739 0.702 7.677 1.00 95.69 85 ARG A CA 1
ATOM 678 C C . ARG A 1 85 ? 4.295 1.998 8.345 1.00 95.69 85 ARG A C 1
ATOM 680 O O . ARG A 1 85 ? 3.315 1.985 9.085 1.00 95.69 85 ARG A O 1
ATOM 687 N N . ASN A 1 86 ? 4.966 3.108 8.047 1.00 95.31 86 ASN A N 1
ATOM 688 C CA . ASN A 1 86 ? 4.561 4.422 8.544 1.00 95.31 86 ASN A CA 1
ATOM 689 C C . ASN A 1 86 ? 3.168 4.793 8.021 1.00 95.31 86 ASN A C 1
ATOM 691 O O . ASN A 1 86 ? 2.300 5.141 8.812 1.00 95.31 86 ASN A O 1
ATOM 695 N N . MET A 1 87 ? 2.911 4.605 6.720 1.00 96.69 87 MET A N 1
ATOM 696 C CA . MET A 1 87 ? 1.584 4.821 6.132 1.00 96.69 87 MET A CA 1
ATOM 697 C C . MET A 1 87 ? 0.501 3.973 6.811 1.00 96.69 87 MET A C 1
ATOM 699 O O . MET A 1 87 ? -0.606 4.461 7.046 1.00 96.69 87 MET A O 1
ATOM 703 N N . PHE A 1 88 ? 0.805 2.717 7.144 1.00 97.06 88 PHE A N 1
ATOM 704 C CA . PHE A 1 88 ? -0.101 1.856 7.899 1.00 97.06 88 PHE A CA 1
ATOM 705 C C . PHE A 1 88 ? -0.379 2.394 9.302 1.00 97.06 88 PHE A C 1
ATOM 707 O O . PHE A 1 88 ? -1.544 2.615 9.628 1.00 97.06 88 PHE A O 1
ATOM 714 N N . SER A 1 89 ? 0.658 2.687 10.088 1.00 95.88 89 SER A N 1
ATOM 715 C CA . SER A 1 89 ? 0.519 3.247 11.440 1.00 95.88 89 SER A CA 1
ATOM 716 C C . SER A 1 89 ? -0.267 4.568 11.450 1.00 95.88 89 SER A C 1
ATOM 718 O O . SER A 1 89 ? -1.209 4.747 12.231 1.00 95.88 89 SER A O 1
ATOM 720 N N . ASP A 1 90 ? 0.038 5.464 10.510 1.00 94.94 90 ASP A N 1
ATOM 721 C CA . ASP A 1 90 ? -0.655 6.742 10.344 1.00 94.94 90 ASP A CA 1
ATOM 722 C C . ASP A 1 90 ? -2.132 6.534 10.002 1.00 94.94 90 ASP A C 1
ATOM 724 O O . ASP A 1 90 ? -3.006 7.220 10.534 1.00 94.94 90 ASP A O 1
ATOM 728 N N . THR A 1 91 ? -2.433 5.574 9.124 1.00 94.81 91 THR A N 1
ATOM 729 C CA . THR A 1 91 ? -3.813 5.262 8.738 1.00 94.81 91 THR A CA 1
ATOM 730 C C . THR A 1 91 ? -4.587 4.676 9.917 1.00 94.81 91 THR A C 1
ATOM 732 O O . THR A 1 91 ? -5.687 5.146 10.201 1.00 94.81 91 THR A O 1
ATOM 735 N N . VAL A 1 92 ? -4.011 3.723 10.659 1.00 93.38 92 VAL A N 1
ATOM 736 C CA . VAL A 1 92 ? -4.614 3.172 11.889 1.00 93.38 92 VAL A CA 1
ATOM 737 C C . VAL A 1 92 ? -4.928 4.296 12.878 1.00 93.38 92 VAL A C 1
ATOM 739 O O . VAL A 1 92 ? -6.041 4.367 13.405 1.00 93.38 92 VAL A O 1
ATOM 742 N N . THR A 1 93 ? -3.986 5.220 13.078 1.00 92.69 93 THR A N 1
ATOM 743 C CA . THR A 1 93 ? -4.142 6.365 13.983 1.00 92.69 93 THR A CA 1
ATOM 744 C C . THR A 1 93 ? -5.266 7.297 13.532 1.00 92.69 93 THR A C 1
ATOM 746 O O . THR A 1 93 ? -6.162 7.603 14.320 1.00 92.69 93 THR A O 1
ATOM 749 N N . LYS A 1 94 ? -5.267 7.711 12.256 1.00 91.00 94 LYS A N 1
ATOM 750 C CA . LYS A 1 94 ? -6.283 8.611 11.682 1.00 91.00 94 LYS A CA 1
ATOM 751 C C . LYS A 1 94 ? -7.683 8.023 11.777 1.00 91.00 94 LYS A C 1
ATOM 753 O O . LYS A 1 94 ? -8.623 8.731 12.135 1.00 91.00 94 LYS A O 1
ATOM 758 N N . VAL A 1 95 ? -7.824 6.733 11.474 1.00 89.12 95 VAL A N 1
ATOM 759 C CA . VAL A 1 95 ? -9.128 6.084 11.550 1.00 89.12 95 VAL A CA 1
ATOM 760 C C . VAL A 1 95 ? -9.562 5.961 13.014 1.00 89.12 95 VAL A C 1
ATOM 762 O O . VAL A 1 95 ? -10.657 6.399 13.341 1.00 89.12 95 VAL A O 1
ATOM 765 N N . THR A 1 96 ? -8.696 5.494 13.918 1.00 87.81 96 THR A N 1
ATOM 766 C CA . THR A 1 96 ? -9.022 5.347 15.351 1.00 87.81 96 THR A CA 1
ATOM 767 C C . THR A 1 96 ? -9.443 6.677 15.991 1.00 87.81 96 THR A C 1
ATOM 769 O O . THR A 1 96 ? -10.488 6.749 16.640 1.00 87.81 96 THR A O 1
ATOM 772 N N . GLN A 1 97 ? -8.690 7.757 15.754 1.00 84.25 97 GLN A N 1
ATOM 773 C CA . GLN A 1 97 ? -9.007 9.094 16.273 1.00 84.25 97 GLN A CA 1
ATOM 774 C C . GLN A 1 97 ? -10.310 9.662 15.696 1.00 84.25 97 GLN A C 1
ATOM 776 O O . GLN A 1 97 ? -11.062 10.324 16.415 1.00 84.25 97 GLN A O 1
ATOM 781 N N . GLY A 1 98 ? -10.605 9.377 14.423 1.00 75.81 98 GLY A N 1
ATOM 782 C CA . GLY A 1 98 ? -11.843 9.793 13.763 1.00 75.81 98 GLY A CA 1
ATOM 783 C C . GLY A 1 98 ? -13.111 9.207 14.390 1.00 75.81 98 GLY A C 1
ATOM 784 O O . GLY A 1 98 ? -14.174 9.804 14.262 1.00 75.81 98 GLY A O 1
ATOM 785 N N . PHE A 1 99 ? -13.011 8.082 15.107 1.00 64.44 99 PHE A N 1
ATOM 786 C CA . PHE A 1 99 ? -14.133 7.487 15.841 1.00 64.44 99 PHE A CA 1
ATOM 787 C C . PHE A 1 99 ? -14.204 7.909 17.312 1.00 64.44 99 PHE A C 1
ATOM 789 O O . PHE A 1 99 ? -15.300 7.988 17.870 1.00 64.44 99 PHE A O 1
ATOM 796 N N . SER A 1 100 ? -13.076 8.232 17.953 1.00 57.12 100 SER A N 1
ATOM 797 C CA . SER A 1 100 ? -13.056 8.680 19.355 1.00 57.12 100 SER A CA 1
ATOM 798 C C . SER A 1 100 ? -13.744 10.036 19.569 1.00 57.12 100 SER A C 1
ATOM 800 O O . SER A 1 100 ? -14.331 10.264 20.629 1.00 57.12 100 SER A O 1
ATOM 802 N N . SER A 1 101 ? -13.753 10.908 18.555 1.00 50.50 101 SER A N 1
ATOM 803 C CA . SER A 1 101 ? -14.446 12.208 18.562 1.00 50.50 101 SER A CA 1
ATOM 804 C C . SER A 1 101 ? -15.979 12.103 18.596 1.00 50.50 101 SER A C 1
ATOM 806 O O . SER A 1 101 ? -16.650 13.076 18.943 1.00 50.50 101 SER A O 1
ATOM 808 N N . HIS A 1 102 ? -16.549 10.924 18.323 1.00 47.88 102 HIS A N 1
ATOM 809 C CA . HIS A 1 102 ? -17.988 10.670 18.425 1.00 47.88 102 HIS A CA 1
ATOM 810 C C . HIS A 1 102 ? -18.446 10.173 19.809 1.00 47.88 102 HIS A C 1
ATOM 812 O O . HIS A 1 102 ? -19.652 10.053 20.024 1.00 47.88 102 HIS A O 1
ATOM 818 N N . SER A 1 103 ? -17.533 9.921 20.760 1.00 36.81 103 SER A N 1
ATOM 819 C CA . SER A 1 103 ? -17.890 9.396 22.094 1.00 36.81 103 SER A CA 1
ATOM 820 C C . SER A 1 103 ? -17.943 10.433 23.225 1.00 36.81 103 SER A C 1
ATOM 822 O O . SER A 1 103 ? -18.177 10.062 24.372 1.00 36.81 103 SER A O 1
ATOM 824 N N . CYS A 1 104 ? -17.780 11.732 22.946 1.00 33.69 104 CYS A N 1
ATOM 825 C CA . CYS A 1 104 ? -17.900 12.740 24.002 1.00 33.69 104 CYS A CA 1
ATOM 826 C C . CYS A 1 104 ? -19.363 12.823 24.499 1.00 33.69 104 CYS A C 1
ATOM 828 O O . CYS A 1 104 ? -20.252 13.152 23.701 1.00 33.69 104 CYS A O 1
ATOM 830 N N . PRO A 1 105 ? -19.656 12.563 25.792 1.00 39.88 105 PRO A N 1
ATOM 831 C CA . PRO A 1 105 ? -20.968 12.842 26.356 1.00 39.88 105 PRO A CA 1
ATOM 832 C C . PRO A 1 105 ? -21.208 14.347 26.239 1.00 39.88 105 PRO A C 1
ATOM 834 O O . PRO A 1 105 ? -20.418 15.153 26.729 1.00 39.88 105 PRO A O 1
ATOM 837 N N . LYS A 1 106 ? -22.278 14.733 25.542 1.00 42.69 106 LYS A N 1
ATOM 838 C CA . LYS A 1 106 ? -22.632 16.131 25.277 1.00 42.69 106 LYS A CA 1
ATOM 839 C C . LYS A 1 106 ? -22.825 16.890 26.595 1.00 42.69 106 LYS A C 1
ATOM 841 O O . LYS A 1 106 ? -23.920 16.879 27.149 1.00 42.69 106 LYS A O 1
ATOM 846 N N . SER A 1 107 ? -21.799 17.602 27.056 1.00 39.50 107 SER A N 1
ATOM 847 C CA . SER A 1 107 ? -22.013 18.761 27.919 1.00 39.50 107 SER A CA 1
ATOM 848 C C . SER A 1 107 ? -22.515 19.901 27.037 1.00 39.50 107 SER A C 1
ATOM 850 O O . SER A 1 107 ? -21.923 20.252 26.016 1.00 39.50 107 SER A O 1
ATOM 852 N N . THR A 1 108 ? -23.689 20.406 27.382 1.00 46.38 108 THR A N 1
ATOM 853 C CA . THR A 1 108 ? -24.422 21.466 26.698 1.00 46.38 108 THR A CA 1
ATOM 854 C C . THR A 1 108 ? -23.620 22.760 26.601 1.00 46.38 108 THR A C 1
ATOM 856 O O . THR A 1 108 ? -23.542 23.484 27.585 1.00 46.38 108 THR A O 1
ATOM 859 N N . VAL A 1 109 ? -23.162 23.125 25.399 1.00 38.97 109 VAL A N 1
ATOM 860 C CA . VAL A 1 109 ? -23.050 24.532 24.974 1.00 38.97 109 VAL A CA 1
ATOM 861 C C . VAL A 1 109 ? -23.388 24.623 23.481 1.00 38.97 109 VAL A C 1
ATOM 863 O O . VAL A 1 109 ? -22.707 24.059 22.628 1.00 38.97 109 VAL A O 1
ATOM 866 N N . LYS A 1 110 ? -24.487 25.313 23.159 1.00 46.81 110 LYS A N 1
ATOM 867 C CA . LYS A 1 110 ? -24.866 25.681 21.789 1.00 46.81 110 LYS A CA 1
ATOM 868 C C . LYS A 1 110 ? -24.085 26.934 21.382 1.00 46.81 110 LYS A C 1
ATOM 870 O O . LYS A 1 110 ? -24.265 27.948 22.041 1.00 46.81 110 LYS A O 1
ATOM 875 N N . LEU A 1 111 ? -23.309 26.864 20.298 1.00 43.41 111 LEU A N 1
ATOM 876 C CA . LEU A 1 111 ? -23.219 27.819 19.169 1.00 43.41 111 LEU A CA 1
ATOM 877 C C . LEU A 1 111 ? -21.877 27.624 18.441 1.00 43.41 111 LEU A C 1
ATOM 879 O O . LEU A 1 111 ? -20.850 28.046 18.954 1.00 43.41 111 LEU A O 1
ATOM 883 N N . ALA A 1 112 ? -21.909 27.016 17.248 1.00 36.25 112 ALA A N 1
ATOM 884 C CA . ALA A 1 112 ? -21.074 27.355 16.083 1.00 36.25 112 ALA A CA 1
ATOM 885 C C . ALA A 1 112 ? -21.265 26.306 14.961 1.00 36.25 112 ALA A C 1
ATOM 887 O O . ALA A 1 112 ? -20.830 25.166 15.059 1.00 36.25 112 ALA A O 1
ATOM 888 N N . THR A 1 113 ? -21.934 26.731 13.886 1.00 37.12 113 THR A N 1
ATOM 889 C CA . THR A 1 113 ? -21.641 26.372 12.482 1.00 37.12 113 THR A CA 1
ATOM 890 C C . THR A 1 113 ? -21.676 24.888 12.049 1.00 37.12 113 THR A C 1
ATOM 892 O O . THR A 1 113 ? -20.658 24.236 11.843 1.00 37.12 113 THR A O 1
ATOM 895 N N . PHE A 1 114 ? -22.876 24.393 11.720 1.00 37.19 114 PHE A N 1
ATOM 896 C CA . PHE A 1 114 ? -23.143 23.121 11.016 1.00 37.19 114 PHE A CA 1
ATOM 897 C C . PHE A 1 114 ? -22.756 23.136 9.511 1.00 37.19 114 PHE A C 1
ATOM 899 O O . PHE A 1 114 ? -23.580 22.852 8.643 1.00 37.19 114 PHE A O 1
ATOM 906 N N . LYS A 1 115 ? -21.506 23.473 9.159 1.00 37.31 115 LYS A N 1
ATOM 907 C CA . LYS A 1 115 ? -21.009 23.401 7.762 1.00 37.31 115 LYS A CA 1
ATOM 908 C C . LYS A 1 115 ? -19.633 22.723 7.596 1.00 37.31 115 LYS A C 1
ATOM 910 O O . LYS A 1 115 ? -18.971 22.960 6.594 1.00 37.31 115 LYS A O 1
ATOM 915 N N . LEU A 1 116 ? -19.215 21.857 8.529 1.00 42.44 116 LEU A N 1
ATOM 916 C CA . LEU A 1 116 ? -17.903 21.169 8.491 1.00 42.44 116 LEU A CA 1
ATOM 917 C C . LEU A 1 116 ? -17.987 19.623 8.526 1.00 42.44 116 LEU A C 1
ATOM 919 O O . LEU A 1 116 ? -16.978 18.929 8.625 1.00 42.44 116 LEU A O 1
ATOM 923 N N . ASN A 1 117 ? -19.190 19.050 8.443 1.00 46.38 117 ASN A N 1
ATOM 924 C CA . ASN A 1 117 ? -19.379 17.629 8.773 1.00 46.38 117 ASN A CA 1
ATOM 925 C C . ASN A 1 117 ? -19.267 16.697 7.555 1.00 46.38 117 ASN A C 1
ATOM 927 O O . ASN A 1 117 ? -18.869 15.549 7.707 1.00 46.38 117 ASN A O 1
ATOM 931 N N . LYS A 1 118 ? -19.588 17.175 6.344 1.00 46.94 118 LYS A N 1
ATOM 932 C CA . LYS A 1 118 ? -19.643 16.321 5.144 1.00 46.94 118 LYS A CA 1
ATOM 933 C C . LYS A 1 118 ? -18.255 15.946 4.609 1.00 46.94 118 LYS A C 1
ATOM 935 O O . LYS A 1 118 ? -18.020 14.799 4.258 1.00 46.94 118 LYS A O 1
ATOM 940 N N . THR A 1 119 ? -17.318 16.891 4.625 1.00 58.69 119 THR A N 1
ATOM 941 C CA . THR A 1 119 ? -15.939 16.678 4.156 1.00 58.69 119 THR A CA 1
ATOM 942 C C . THR A 1 119 ? -15.141 15.767 5.088 1.00 58.69 119 THR A C 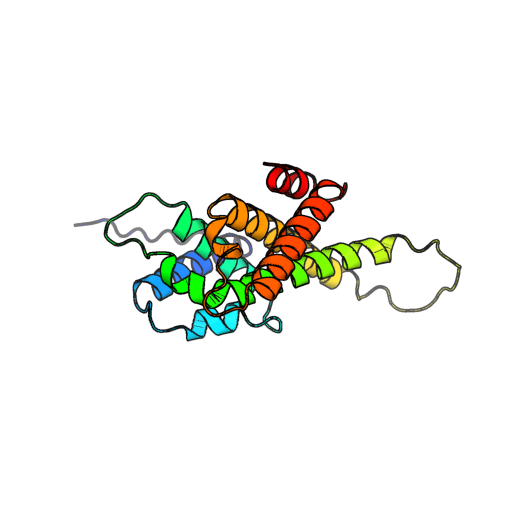1
ATOM 944 O O . THR A 1 119 ? -14.326 14.974 4.634 1.00 58.69 119 THR A O 1
ATOM 947 N N . THR A 1 120 ? -15.388 15.850 6.397 1.00 63.16 120 THR A N 1
ATOM 948 C CA . THR A 1 120 ? -14.696 15.037 7.409 1.00 63.16 120 THR A CA 1
ATOM 949 C C . THR A 1 120 ? -15.090 13.559 7.313 1.00 63.16 120 THR A C 1
ATOM 951 O O . THR A 1 120 ? -14.231 12.687 7.429 1.00 63.16 120 THR A O 1
ATOM 954 N N . ASP A 1 121 ? -16.365 13.274 7.034 1.00 69.25 121 ASP A N 1
ATOM 955 C CA . ASP A 1 121 ? -16.887 11.907 6.903 1.00 69.25 121 ASP A CA 1
ATOM 956 C C . ASP A 1 121 ? -16.401 11.210 5.615 1.00 69.25 121 ASP A C 1
ATOM 958 O O . ASP A 1 121 ? -15.995 10.045 5.639 1.00 69.25 121 ASP A O 1
ATOM 962 N N . GLU A 1 122 ? -16.330 11.941 4.495 1.00 77.31 122 GLU A N 1
ATOM 963 C CA . GLU A 1 122 ? -15.765 11.448 3.226 1.00 77.31 122 GLU A CA 1
ATOM 964 C C . GLU A 1 122 ? -14.258 11.138 3.346 1.00 77.31 122 GLU A C 1
ATOM 966 O O . GLU A 1 122 ? -13.776 10.099 2.874 1.00 77.31 122 GLU A O 1
ATOM 971 N N . VAL A 1 123 ? -13.503 11.997 4.041 1.00 79.56 123 VAL A N 1
ATOM 972 C CA . VAL A 1 123 ? -12.073 11.783 4.313 1.00 79.56 123 VAL A CA 1
ATOM 973 C C . VAL A 1 123 ? -11.860 10.579 5.231 1.00 79.56 123 VAL A C 1
ATOM 975 O O . VAL A 1 123 ? -11.030 9.720 4.929 1.00 79.56 123 VAL A O 1
ATOM 978 N N . LEU A 1 124 ? -12.628 10.466 6.320 1.00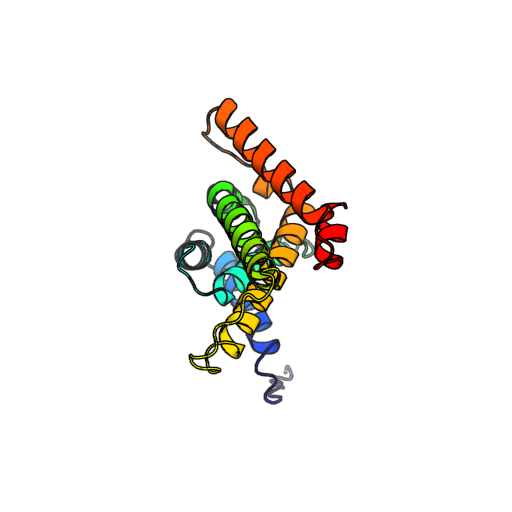 85.12 124 LEU A N 1
ATOM 979 C CA . LEU A 1 124 ? -12.553 9.320 7.228 1.00 85.12 124 LEU A CA 1
ATOM 980 C C . LEU A 1 124 ? -12.884 8.013 6.497 1.00 85.12 124 LEU A C 1
ATOM 982 O O . LEU A 1 124 ? -12.178 7.017 6.649 1.00 85.12 124 LEU A O 1
ATOM 986 N N . THR A 1 125 ? -13.913 8.028 5.651 1.00 86.00 125 THR A N 1
ATOM 987 C CA . THR A 1 125 ? -14.295 6.891 4.806 1.00 86.00 125 THR A CA 1
ATOM 988 C C . THR A 1 125 ? -13.173 6.492 3.843 1.00 86.00 125 THR A C 1
ATOM 990 O O . THR A 1 125 ? -12.894 5.305 3.683 1.00 86.00 125 THR A O 1
ATOM 993 N N . SER A 1 126 ? -12.452 7.458 3.271 1.00 89.12 126 SER A N 1
ATOM 994 C CA . SER A 1 126 ? -11.287 7.177 2.420 1.00 89.12 126 SER A CA 1
ATOM 995 C C . SER A 1 126 ? -10.185 6.427 3.180 1.00 89.12 126 SER A C 1
ATOM 997 O O . SER A 1 126 ? -9.658 5.433 2.682 1.00 89.12 126 SER A O 1
ATOM 999 N N . TYR A 1 127 ? -9.870 6.846 4.411 1.00 91.69 127 TYR A N 1
ATOM 1000 C CA . TYR A 1 127 ? -8.859 6.175 5.237 1.00 91.69 127 TYR A CA 1
ATOM 1001 C C . TYR A 1 127 ? -9.275 4.768 5.674 1.00 91.69 127 TYR A C 1
ATOM 1003 O O . TYR A 1 127 ? -8.419 3.889 5.742 1.00 91.69 127 TYR A O 1
ATOM 1011 N N . LYS A 1 128 ? -10.572 4.513 5.883 1.00 91.06 128 LYS A N 1
ATOM 1012 C CA . LYS A 1 128 ? -11.092 3.154 6.112 1.00 91.06 128 LYS A CA 1
ATOM 1013 C C . LYS A 1 128 ? -10.795 2.229 4.931 1.00 91.06 128 LYS A C 1
ATOM 1015 O O . LYS A 1 128 ? -10.296 1.122 5.120 1.00 91.06 128 LYS A O 1
ATOM 1020 N N . TYR A 1 129 ? -11.052 2.688 3.706 1.00 92.06 129 TYR A N 1
ATOM 1021 C CA . TYR A 1 129 ? -10.748 1.899 2.512 1.00 92.06 129 TYR A CA 1
ATOM 1022 C C . TYR A 1 129 ? -9.245 1.670 2.340 1.00 92.06 129 TYR A C 1
ATOM 1024 O O . TYR A 1 129 ? -8.835 0.551 2.038 1.00 92.06 129 TYR A O 1
ATOM 1032 N N . ILE A 1 130 ? -8.417 2.692 2.573 1.00 95.50 130 ILE A N 1
ATOM 1033 C CA . ILE A 1 130 ? -6.953 2.551 2.539 1.00 95.50 130 ILE A CA 1
ATOM 1034 C C . ILE A 1 130 ? -6.491 1.517 3.571 1.00 95.50 130 ILE A C 1
ATOM 1036 O O . ILE A 1 130 ? -5.701 0.640 3.231 1.00 95.50 130 ILE A O 1
ATOM 1040 N N . LEU A 1 131 ? -7.021 1.570 4.797 1.00 96.06 131 LEU A N 1
ATOM 1041 C CA . LEU A 1 131 ? -6.692 0.624 5.861 1.00 96.06 131 LEU A CA 1
ATOM 1042 C C . LEU A 1 131 ? -7.017 -0.816 5.462 1.00 96.06 131 LEU A C 1
ATOM 1044 O O . LEU A 1 131 ? -6.165 -1.692 5.587 1.00 96.06 131 LEU A O 1
ATOM 1048 N N . LEU A 1 132 ? -8.215 -1.054 4.922 1.00 94.81 132 LEU A N 1
ATOM 1049 C CA . LEU A 1 132 ? -8.612 -2.373 4.429 1.00 94.81 132 LEU A CA 1
ATOM 1050 C C . LEU A 1 132 ? -7.642 -2.900 3.367 1.00 94.81 132 LEU A C 1
ATOM 1052 O O . LEU A 1 132 ? -7.228 -4.058 3.422 1.00 94.81 132 LEU A O 1
ATOM 1056 N N . TRP A 1 133 ? -7.258 -2.057 2.410 1.00 96.69 133 TRP A N 1
ATOM 1057 C CA . TRP A 1 133 ? -6.323 -2.452 1.361 1.00 96.69 133 TRP A CA 1
ATOM 1058 C C . TRP A 1 133 ? -4.898 -2.656 1.876 1.00 96.69 133 TRP A C 1
ATOM 1060 O O . TRP A 1 133 ? -4.209 -3.539 1.371 1.00 96.69 133 TRP A O 1
ATOM 1070 N N . LEU A 1 134 ? -4.470 -1.919 2.903 1.00 97.69 134 LEU A N 1
ATOM 1071 C CA . LEU A 1 134 ? -3.182 -2.143 3.562 1.00 97.69 134 LEU A CA 1
ATOM 1072 C C . LEU A 1 134 ? -3.160 -3.493 4.278 1.00 97.69 134 LEU A C 1
ATOM 1074 O O . LEU A 1 134 ? -2.201 -4.238 4.118 1.00 97.69 134 LEU A O 1
ATOM 1078 N N . VAL A 1 135 ? -4.226 -3.853 4.997 1.00 96.81 135 VAL A N 1
ATOM 1079 C CA . VAL A 1 135 ? -4.331 -5.172 5.644 1.00 96.81 135 VAL A CA 1
ATOM 1080 C C . VAL A 1 135 ? -4.362 -6.291 4.597 1.00 96.81 135 VAL A C 1
ATOM 1082 O O . VAL A 1 135 ? -3.644 -7.279 4.733 1.00 96.81 135 VAL A O 1
ATOM 1085 N N . LYS A 1 136 ? -5.093 -6.116 3.486 1.00 96.25 136 LYS A N 1
ATOM 1086 C CA . LYS A 1 136 ? -5.045 -7.054 2.349 1.00 96.25 136 LYS A CA 1
ATOM 1087 C C . LYS A 1 136 ? -3.645 -7.182 1.748 1.00 96.25 136 LYS A C 1
ATOM 1089 O O . LYS A 1 136 ? -3.229 -8.289 1.422 1.00 96.25 136 LYS A O 1
ATOM 1094 N N . LEU A 1 137 ? -2.926 -6.070 1.595 1.00 96.88 137 LEU A N 1
ATOM 1095 C CA . LEU A 1 137 ? -1.555 -6.046 1.088 1.00 96.88 137 LEU A CA 1
ATOM 1096 C C . LEU A 1 137 ? -0.605 -6.812 2.017 1.00 96.88 137 LEU A C 1
ATOM 1098 O O . LEU A 1 137 ? 0.171 -7.634 1.538 1.00 96.88 137 LEU A O 1
ATOM 1102 N N . ILE A 1 138 ? -0.709 -6.576 3.328 1.00 96.31 138 ILE A N 1
ATOM 1103 C CA . ILE A 1 138 ? 0.058 -7.285 4.361 1.00 96.31 138 ILE A CA 1
ATOM 1104 C C . ILE A 1 138 ? -0.203 -8.785 4.283 1.00 96.31 138 ILE A C 1
ATOM 1106 O O . ILE A 1 138 ? 0.741 -9.564 4.254 1.00 96.31 138 ILE A O 1
ATOM 1110 N N . HIS A 1 139 ? -1.469 -9.189 4.207 1.00 94.56 139 HIS A N 1
ATOM 1111 C CA . HIS A 1 139 ? -1.834 -10.596 4.093 1.00 94.56 139 HIS A CA 1
ATOM 1112 C C . HIS A 1 139 ? -1.319 -11.229 2.786 1.00 94.56 139 HIS A C 1
ATOM 1114 O O . HIS A 1 139 ? -0.926 -12.391 2.772 1.00 94.56 139 HIS A O 1
ATOM 1120 N N . ALA A 1 140 ? -1.328 -10.489 1.672 1.00 95.19 140 ALA A N 1
ATOM 1121 C CA . ALA A 1 140 ? -0.867 -10.992 0.377 1.00 95.19 140 ALA A CA 1
ATOM 1122 C C . ALA A 1 140 ? 0.657 -11.215 0.321 1.00 95.19 140 ALA A C 1
ATOM 1124 O O . ALA A 1 140 ? 1.102 -12.168 -0.316 1.00 95.19 140 ALA A O 1
ATOM 1125 N N . ASP A 1 141 ? 1.449 -10.361 0.978 1.00 94.88 141 ASP A N 1
ATOM 1126 C CA . ASP A 1 141 ? 2.892 -10.558 1.155 1.00 94.88 141 ASP A CA 1
ATOM 1127 C C . ASP A 1 141 ? 3.379 -9.998 2.508 1.00 94.88 141 ASP A C 1
ATOM 1129 O O . ASP A 1 141 ? 3.816 -8.843 2.593 1.00 94.88 141 ASP A O 1
ATOM 1133 N N . PRO A 1 142 ? 3.380 -10.815 3.577 1.00 93.69 142 PRO A N 1
ATOM 1134 C CA . PRO A 1 142 ? 3.857 -10.383 4.889 1.00 93.69 142 PRO A CA 1
ATOM 1135 C C . PRO A 1 142 ? 5.342 -10.004 4.889 1.00 93.69 142 PRO A C 1
ATOM 1137 O O . PRO A 1 142 ? 5.766 -9.141 5.665 1.00 93.69 142 PRO A O 1
ATOM 1140 N N . HIS A 1 143 ? 6.146 -10.599 3.996 1.00 93.00 143 HIS A N 1
ATOM 1141 C CA . HIS A 1 143 ? 7.573 -10.290 3.906 1.00 93.00 143 HIS A CA 1
ATOM 1142 C C . HIS A 1 143 ? 7.796 -8.834 3.504 1.00 93.00 143 HIS A C 1
ATOM 1144 O O . HIS A 1 143 ? 8.803 -8.252 3.905 1.00 93.00 143 HIS A O 1
ATOM 1150 N N . LEU A 1 144 ? 6.858 -8.224 2.767 1.00 93.94 144 LEU A N 1
ATOM 1151 C CA . LEU A 1 144 ? 6.946 -6.824 2.365 1.00 93.94 144 LEU A CA 1
ATOM 1152 C C . LEU A 1 144 ? 7.044 -5.892 3.568 1.00 93.94 144 LEU A C 1
ATOM 1154 O O . LEU A 1 144 ? 7.934 -5.047 3.605 1.00 93.94 144 LEU A O 1
ATOM 1158 N N . MET A 1 145 ? 6.176 -6.064 4.566 1.00 94.12 145 MET A N 1
ATOM 1159 C CA . MET A 1 145 ? 6.190 -5.202 5.751 1.00 94.12 145 MET A CA 1
ATOM 1160 C C . MET A 1 145 ? 7.254 -5.598 6.773 1.00 94.12 145 MET A C 1
ATOM 1162 O O . MET A 1 145 ? 7.721 -4.744 7.525 1.00 94.12 145 MET A O 1
ATOM 1166 N N . LEU A 1 146 ? 7.668 -6.866 6.802 1.00 93.06 146 LEU A N 1
ATOM 1167 C CA . LEU A 1 146 ? 8.731 -7.335 7.697 1.00 93.06 146 LEU A CA 1
ATOM 1168 C C . LEU A 1 146 ? 10.134 -6.963 7.194 1.00 93.06 146 LEU A C 1
ATOM 1170 O O . LEU A 1 146 ? 11.097 -6.936 7.967 1.00 93.06 146 LEU A O 1
ATOM 1174 N N . HIS A 1 147 ? 10.268 -6.620 5.912 1.00 92.69 147 HIS A N 1
ATOM 1175 C CA . HIS A 1 147 ? 11.546 -6.262 5.323 1.00 92.69 147 HIS A CA 1
ATOM 1176 C C . HIS A 1 147 ? 12.166 -5.019 5.983 1.00 92.69 147 HIS A C 1
ATOM 1178 O O . HIS A 1 147 ? 11.575 -3.937 6.044 1.00 92.69 147 HIS A O 1
ATOM 1184 N N . SER A 1 148 ? 13.394 -5.174 6.481 1.00 85.81 148 SER A N 1
ATOM 1185 C CA . SER A 1 148 ? 14.104 -4.147 7.254 1.00 85.81 148 SER A CA 1
ATOM 1186 C C . SER A 1 148 ? 15.608 -4.146 6.949 1.00 85.81 148 SER A C 1
ATOM 1188 O O . SER A 1 148 ? 16.438 -4.276 7.847 1.00 85.81 148 SER A O 1
ATOM 1190 N N . GLN A 1 149 ? 15.966 -4.029 5.666 1.00 83.06 149 GLN A N 1
ATOM 1191 C CA . GLN A 1 149 ? 17.362 -4.033 5.218 1.00 83.06 149 GLN A CA 1
ATOM 1192 C C . GLN A 1 149 ? 18.184 -2.917 5.881 1.00 83.06 149 GLN A C 1
ATOM 1194 O O . GLN A 1 149 ? 17.787 -1.754 5.888 1.00 83.06 149 GLN A O 1
ATOM 1199 N N . GLY A 1 150 ? 19.350 -3.284 6.419 1.00 81.69 150 GLY A N 1
ATOM 1200 C CA . GLY A 1 150 ? 20.318 -2.345 6.996 1.00 81.69 150 GLY A CA 1
ATOM 1201 C C . GLY A 1 150 ? 19.973 -1.807 8.390 1.00 81.69 150 GLY A C 1
ATOM 1202 O O . GLY A 1 150 ? 20.734 -0.992 8.904 1.00 81.69 150 GLY A O 1
ATOM 1203 N N . LYS A 1 151 ? 18.869 -2.249 9.009 1.00 86.94 151 LYS A N 1
ATOM 1204 C CA . LYS A 1 151 ? 18.501 -1.869 10.383 1.00 86.94 151 LYS A CA 1
ATOM 1205 C C . LYS A 1 151 ? 19.150 -2.770 11.428 1.00 86.94 151 LYS A C 1
ATOM 1207 O O . LYS A 1 151 ? 19.441 -3.937 11.160 1.00 86.94 151 LYS A O 1
ATOM 1212 N N . GLN A 1 152 ? 19.342 -2.246 12.636 1.00 88.38 152 GLN A N 1
ATOM 1213 C CA . GLN A 1 152 ? 19.845 -3.041 13.754 1.00 88.38 152 GLN A CA 1
ATOM 1214 C C . GLN A 1 152 ? 18.774 -4.010 14.269 1.00 88.38 152 GLN A C 1
ATOM 1216 O O . GLN A 1 152 ? 17.578 -3.738 14.184 1.00 88.38 152 GLN A O 1
ATOM 1221 N N . GLY A 1 153 ? 19.195 -5.135 14.859 1.00 89.50 153 GLY A N 1
ATOM 1222 C CA . GLY A 1 153 ? 18.277 -6.193 15.304 1.00 89.50 153 GLY A CA 1
ATOM 1223 C C . GLY A 1 153 ? 17.161 -5.709 16.239 1.00 89.50 153 GLY A C 1
ATOM 1224 O O . GLY A 1 153 ? 16.015 -6.121 16.082 1.00 89.50 153 GLY A O 1
ATOM 1225 N N . HIS A 1 154 ? 17.464 -4.780 17.150 1.00 91.06 154 HIS A N 1
ATOM 1226 C CA . HIS A 1 154 ? 16.468 -4.220 18.067 1.00 91.06 154 HIS A CA 1
ATOM 1227 C C . HIS A 1 154 ? 15.413 -3.361 17.342 1.00 91.06 154 HIS A C 1
ATOM 1229 O O . HIS A 1 154 ? 14.234 -3.430 17.677 1.00 91.06 154 HIS A O 1
ATOM 1235 N N . GLU A 1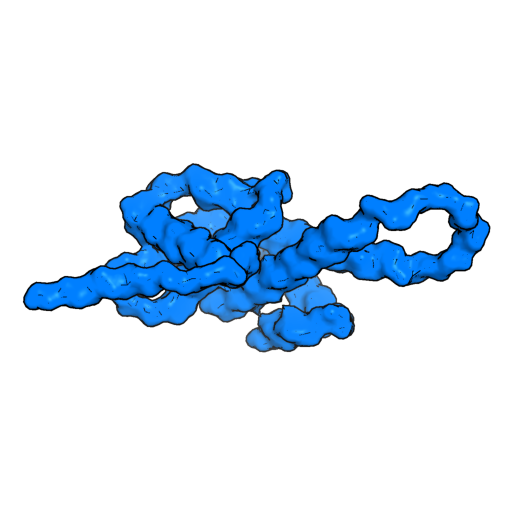 155 ? 15.793 -2.610 16.304 1.00 90.25 155 GLU A N 1
ATOM 1236 C CA . GLU A 1 155 ? 14.852 -1.829 15.486 1.00 90.25 155 GLU A CA 1
ATOM 1237 C C . GLU A 1 155 ? 13.943 -2.740 14.654 1.00 90.25 155 GLU A C 1
ATOM 1239 O O . GLU A 1 155 ? 12.757 -2.456 14.463 1.00 90.25 155 GLU A O 1
ATOM 1244 N N . 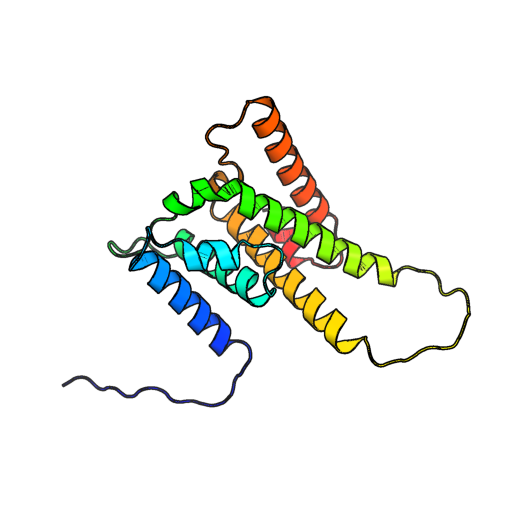ILE A 1 156 ? 14.489 -3.853 14.153 1.00 91.12 156 ILE A N 1
ATOM 1245 C CA . ILE A 1 156 ? 13.715 -4.867 13.427 1.00 91.12 156 ILE A CA 1
ATOM 1246 C C . ILE A 1 156 ? 12.662 -5.468 14.362 1.00 91.12 156 ILE A C 1
ATOM 1248 O O . ILE A 1 156 ? 11.488 -5.531 14.000 1.00 91.12 156 ILE A O 1
ATOM 1252 N N . GLN A 1 157 ? 13.058 -5.847 15.579 1.00 92.12 157 GLN A N 1
ATOM 1253 C CA . GLN A 1 157 ? 12.143 -6.381 16.590 1.00 92.12 157 GLN A CA 1
ATOM 1254 C C . GLN A 1 157 ? 11.059 -5.372 16.972 1.00 92.12 157 GLN A C 1
ATOM 1256 O O . GLN A 1 157 ? 9.881 -5.716 16.938 1.00 92.12 157 GLN A O 1
ATOM 1261 N N . HIS A 1 158 ? 11.440 -4.125 17.260 1.00 93.06 158 HIS A N 1
ATOM 1262 C CA . HIS A 1 158 ? 10.503 -3.054 17.601 1.00 93.06 158 HIS A CA 1
ATOM 1263 C C . HIS A 1 158 ? 9.473 -2.837 16.491 1.00 93.06 158 HIS A C 1
ATOM 1265 O O . HIS A 1 158 ? 8.273 -2.919 16.717 1.00 93.06 158 HIS A O 1
ATOM 1271 N N . SER A 1 159 ? 9.936 -2.644 15.256 1.00 93.00 159 SER A N 1
ATOM 1272 C CA . SER A 1 159 ? 9.047 -2.395 14.119 1.00 93.00 159 SER A CA 1
ATOM 1273 C C . SER A 1 159 ? 8.148 -3.587 13.763 1.00 93.00 159 SER A C 1
ATOM 1275 O O . SER A 1 159 ? 7.055 -3.396 13.234 1.00 93.00 159 SER A O 1
ATOM 1277 N N . THR A 1 160 ? 8.585 -4.813 14.066 1.00 94.25 160 THR A N 1
ATOM 1278 C CA . THR A 1 160 ? 7.758 -6.020 13.932 1.00 94.25 160 THR A CA 1
ATOM 1279 C C . THR A 1 160 ? 6.695 -6.077 15.027 1.00 94.25 160 THR A C 1
ATOM 1281 O O . THR A 1 160 ? 5.529 -6.337 14.738 1.00 94.25 160 THR A O 1
ATOM 1284 N N . LEU A 1 161 ? 7.076 -5.792 16.275 1.00 95.56 161 LEU A N 1
ATOM 1285 C CA . LEU A 1 161 ? 6.157 -5.755 17.409 1.00 95.56 161 LEU A CA 1
ATOM 1286 C C . LEU A 1 161 ? 5.081 -4.678 17.226 1.00 95.56 161 LEU A C 1
ATOM 1288 O O . LEU A 1 161 ? 3.907 -4.958 17.459 1.00 95.56 161 LEU A O 1
ATOM 1292 N N . ASP A 1 162 ? 5.456 -3.487 16.759 1.00 94.94 162 ASP A N 1
ATOM 1293 C CA . ASP A 1 162 ? 4.520 -2.395 16.472 1.00 94.94 162 ASP A CA 1
ATOM 1294 C C . ASP A 1 162 ? 3.502 -2.788 15.402 1.00 94.94 162 ASP A C 1
ATOM 1296 O O . ASP A 1 162 ? 2.305 -2.528 15.551 1.00 94.94 162 ASP A O 1
ATOM 1300 N N . LEU A 1 163 ? 3.965 -3.438 14.327 1.00 95.44 163 LEU A N 1
ATOM 1301 C CA . LEU A 1 163 ? 3.108 -3.915 13.245 1.00 95.44 163 LEU A CA 1
ATOM 1302 C C . LEU A 1 163 ? 2.089 -4.934 13.766 1.00 95.44 163 LEU A C 1
ATOM 1304 O O . LEU A 1 163 ? 0.894 -4.786 13.514 1.00 95.44 163 LEU A O 1
ATOM 1308 N N . ILE A 1 164 ? 2.551 -5.933 14.525 1.00 94.69 164 ILE A N 1
ATOM 1309 C CA . ILE A 1 164 ? 1.690 -6.967 15.115 1.00 94.69 164 ILE A CA 1
ATOM 1310 C C . ILE A 1 164 ? 0.696 -6.336 16.091 1.00 94.69 164 ILE A C 1
ATOM 1312 O O . ILE A 1 164 ? -0.499 -6.595 16.000 1.00 94.69 164 ILE A O 1
ATOM 1316 N N . THR A 1 165 ? 1.163 -5.471 16.990 1.00 94.88 165 THR A N 1
ATOM 1317 C CA . THR A 1 165 ? 0.311 -4.794 17.980 1.00 94.88 165 THR A CA 1
ATOM 1318 C C . THR A 1 165 ? -0.766 -3.958 17.294 1.00 94.88 165 THR A C 1
ATOM 1320 O O . THR A 1 165 ? -1.933 -4.007 17.681 1.00 94.88 165 THR A O 1
ATOM 1323 N N . SER A 1 166 ? -0.399 -3.249 16.224 1.00 93.81 166 SER A N 1
ATOM 1324 C CA . SER A 1 166 ? -1.340 -2.471 15.419 1.00 93.81 166 SER A CA 1
ATOM 1325 C C . SER A 1 166 ? -2.382 -3.371 14.751 1.00 93.81 166 SER A C 1
ATOM 1327 O O . SER A 1 166 ? -3.569 -3.088 14.867 1.00 93.81 166 SER A O 1
ATOM 1329 N N . LEU A 1 167 ? -1.984 -4.486 14.128 1.00 93.75 167 LEU A N 1
ATOM 1330 C CA . LEU A 1 167 ? -2.917 -5.453 13.530 1.00 93.75 167 LEU A CA 1
ATOM 1331 C C . LEU A 1 167 ? -3.866 -6.062 14.568 1.00 93.75 167 LEU A C 1
ATOM 1333 O O . LEU A 1 167 ? -5.077 -6.073 14.362 1.00 93.75 167 LEU A O 1
ATOM 1337 N N . VAL A 1 168 ? -3.340 -6.487 15.718 1.00 93.00 168 VAL A N 1
ATOM 1338 C CA . VAL A 1 168 ? -4.146 -7.017 16.827 1.00 93.00 168 VAL A CA 1
ATOM 1339 C C . VAL A 1 168 ? -5.143 -5.968 17.316 1.00 93.00 168 VAL A C 1
ATOM 1341 O O . VAL A 1 168 ? -6.295 -6.300 17.588 1.00 93.00 168 VAL A O 1
ATOM 1344 N N . SER A 1 169 ? -4.756 -4.691 17.383 1.00 91.44 169 SER A N 1
ATOM 1345 C CA . SER A 1 169 ? -5.682 -3.621 17.768 1.00 91.44 169 SER A CA 1
ATOM 1346 C C . SER A 1 169 ? -6.872 -3.498 16.806 1.00 91.44 169 SER A C 1
ATOM 1348 O O . SER A 1 169 ? -7.988 -3.265 17.267 1.00 91.44 169 SER A O 1
ATOM 1350 N N . LEU A 1 170 ? -6.669 -3.738 15.502 1.00 90.31 170 LEU A N 1
ATOM 1351 C CA . LEU A 1 170 ? -7.727 -3.698 14.485 1.00 90.31 170 LEU A CA 1
ATOM 1352 C C . LEU A 1 170 ? -8.743 -4.831 14.648 1.00 90.31 170 LEU A C 1
ATOM 1354 O O . LEU A 1 170 ? -9.931 -4.612 14.436 1.00 90.31 170 LEU A O 1
ATOM 1358 N N . VAL A 1 171 ? -8.309 -6.021 15.076 1.00 87.44 171 VAL A N 1
ATOM 1359 C CA . VAL A 1 171 ? -9.204 -7.173 15.313 1.00 87.44 171 VAL A CA 1
ATOM 1360 C C . VAL A 1 171 ? -10.260 -6.861 16.379 1.00 87.44 171 VAL A C 1
ATOM 1362 O O . VAL A 1 171 ? -11.393 -7.330 16.304 1.00 87.44 171 VAL A O 1
ATOM 1365 N N . HIS A 1 172 ? -9.915 -6.025 17.357 1.00 81.44 172 HIS A N 1
ATOM 1366 C CA . HIS A 1 172 ? -10.813 -5.655 18.451 1.00 81.44 172 HIS A CA 1
ATOM 1367 C C . HIS A 1 172 ? -11.752 -4.485 18.099 1.00 81.44 172 HIS A C 1
ATOM 1369 O O . HIS A 1 172 ? -12.595 -4.101 18.914 1.00 81.44 172 HIS A O 1
ATOM 1375 N N . GLN A 1 173 ? -11.635 -3.897 16.903 1.00 77.31 173 GLN A N 1
ATOM 1376 C CA . GLN A 1 173 ? -12.454 -2.761 16.482 1.00 77.31 173 GLN A CA 1
ATOM 1377 C C . GLN A 1 173 ? -13.802 -3.222 15.912 1.00 77.31 173 GLN A C 1
ATOM 1379 O O . GLN A 1 173 ? -13.886 -3.806 14.838 1.00 77.31 173 GLN A O 1
ATOM 1384 N N . GLN A 1 174 ? -14.894 -2.882 16.602 1.00 71.81 174 GLN A N 1
ATOM 1385 C CA . GLN A 1 174 ? -16.255 -3.286 16.207 1.00 71.81 174 GLN A CA 1
ATOM 1386 C C . GLN A 1 174 ? -16.834 -2.503 15.014 1.00 71.81 174 GLN A C 1
ATOM 1388 O O . GLN A 1 174 ? -17.860 -2.885 14.460 1.00 71.81 174 GLN A O 1
ATOM 1393 N N . TRP A 1 175 ? -16.209 -1.394 14.616 1.00 71.31 175 TRP A N 1
ATOM 1394 C CA . TRP A 1 175 ? -16.742 -0.465 13.612 1.00 71.31 175 TRP A CA 1
ATOM 1395 C C . TRP A 1 175 ? -16.261 -0.751 12.175 1.00 71.31 175 TRP A C 1
ATOM 1397 O O . TRP A 1 175 ? -16.718 -0.087 11.243 1.00 71.31 175 TRP A O 1
ATOM 1407 N N . MET A 1 176 ? -15.376 -1.739 11.980 1.00 78.94 176 MET A N 1
ATOM 1408 C CA . MET A 1 176 ? -14.939 -2.237 10.665 1.00 78.94 176 MET A CA 1
ATOM 1409 C C . MET A 1 176 ? -14.764 -3.769 10.666 1.00 78.94 176 MET A C 1
ATOM 1411 O O . MET A 1 176 ? -13.634 -4.259 10.736 1.00 78.94 176 MET A O 1
ATOM 1415 N N . PRO A 1 177 ? -15.860 -4.542 10.547 1.00 81.75 177 PRO A N 1
ATOM 1416 C CA . PRO A 1 177 ? -15.799 -6.003 10.611 1.00 81.75 177 PRO A CA 1
ATOM 1417 C C . PRO A 1 177 ? -14.935 -6.614 9.498 1.00 81.75 177 PRO A C 1
ATOM 1419 O O . PRO A 1 177 ? -14.175 -7.537 9.770 1.00 81.75 177 PRO A O 1
ATOM 1422 N N . ASP A 1 178 ? -14.962 -6.057 8.281 1.00 81.50 178 ASP A N 1
ATOM 1423 C CA . ASP A 1 178 ? -14.155 -6.558 7.156 1.00 81.50 178 ASP A CA 1
ATOM 1424 C C . ASP A 1 178 ? -12.644 -6.419 7.407 1.00 81.50 178 ASP A C 1
ATOM 1426 O O . ASP A 1 178 ? -11.857 -7.283 7.021 1.00 81.50 178 ASP A O 1
ATOM 1430 N N . VAL A 1 179 ? -12.225 -5.330 8.065 1.00 82.69 179 VAL A N 1
ATOM 1431 C CA . VAL A 1 179 ? -10.817 -5.114 8.442 1.00 82.69 179 VAL A CA 1
ATOM 1432 C C . VAL A 1 179 ? -10.433 -6.040 9.581 1.00 82.69 179 VAL A C 1
ATOM 1434 O O . VAL A 1 179 ? -9.375 -6.656 9.512 1.00 82.69 179 VAL A O 1
ATOM 1437 N N . ALA A 1 180 ? -11.291 -6.167 10.596 1.00 76.62 180 ALA A N 1
ATOM 1438 C CA . ALA A 1 180 ? -11.058 -7.059 11.724 1.00 76.62 180 ALA A CA 1
ATOM 1439 C C . ALA A 1 180 ? -10.915 -8.521 11.269 1.00 76.62 180 ALA A C 1
ATOM 1441 O O . ALA A 1 180 ? -9.978 -9.199 11.682 1.00 76.62 180 ALA A O 1
ATOM 1442 N N . GLN A 1 181 ? -11.787 -8.981 10.364 1.00 83.44 181 GLN A N 1
ATOM 1443 C CA . GLN A 1 181 ? -11.695 -10.310 9.764 1.00 83.44 181 GLN A CA 1
ATOM 1444 C C . GLN A 1 181 ? -10.379 -10.474 8.996 1.00 83.44 181 GLN A C 1
ATOM 1446 O O . GLN A 1 181 ? -9.636 -11.420 9.241 1.00 83.44 181 GLN A O 1
ATOM 1451 N N . LYS A 1 182 ? -10.054 -9.538 8.096 1.00 80.19 182 LYS A N 1
ATOM 1452 C CA . LYS A 1 182 ? -8.850 -9.646 7.261 1.00 80.19 182 LYS A CA 1
ATOM 1453 C C . LYS A 1 182 ? -7.546 -9.526 8.055 1.00 80.19 182 LYS A C 1
ATOM 1455 O O . LYS A 1 182 ? -6.531 -10.017 7.583 1.00 80.19 182 LYS A O 1
ATOM 1460 N N . ALA A 1 183 ? -7.567 -8.859 9.210 1.00 77.81 183 ALA A N 1
ATOM 1461 C CA . ALA A 1 183 ? -6.429 -8.761 10.123 1.00 77.81 183 ALA A CA 1
ATOM 1462 C C . ALA A 1 183 ? -6.247 -10.016 10.997 1.00 77.81 183 ALA A C 1
ATOM 1464 O O . ALA A 1 183 ? -5.164 -10.209 11.544 1.00 77.81 183 ALA A O 1
ATOM 1465 N N . MET A 1 184 ? -7.299 -10.827 11.163 1.00 80.56 184 MET A N 1
ATOM 1466 C CA . MET A 1 184 ? -7.257 -12.103 11.882 1.00 80.56 184 MET A CA 1
ATOM 1467 C C . MET A 1 184 ? -6.758 -13.255 11.000 1.00 80.56 184 MET A C 1
ATOM 1469 O O . MET A 1 184 ? -6.070 -14.139 11.507 1.00 80.56 184 MET A O 1
ATOM 1473 N N . GLU A 1 185 ? -7.158 -13.259 9.724 1.00 78.19 185 GLU A N 1
ATOM 1474 C CA . GLU A 1 185 ? -6.699 -14.208 8.693 1.00 78.19 185 GLU A CA 1
ATOM 1475 C C . GLU A 1 185 ? -5.196 -14.074 8.411 1.00 78.19 185 GLU A C 1
ATOM 1477 O O . GLU A 1 185 ? -4.546 -15.130 8.243 1.00 78.19 185 GLU A O 1
#

Foldseek 3Di:
DDDPPPPPDDDPPPPVVLVVLLVVVQVCCLVPVPPCPLVCQLLPPPHDLSSLLSVLVSLLCLLPPDDDVSRHDNVSLLVVLVSLLVLLVVLLVLLVVLVVVVPDDDDDDDDDDPPPPPVSVVSSVSSLSSNLSSLSSCVSPVCSNLRDPPDDPVVSVVSVVVSLVSLCVQLPDPPRPSSNVSSVD

Sequence (185 aa):
MANSKLFLKGPGVGTQDYDLYIDCFVSCFRITPHNNDVLKVCLNPASPSMYHYVLVNALHRIITQPRLPWWPHISLIYSKAGELRNMFSDTVTKVTQGFSSHSCPKSTVKLATFKLNKTTDEVLTSYKYILLWLVKLIHADPHLMLHSQGKQGHEIQHSTLDLITSLVSLVHQQWMPDVAQKAME